Protein AF-A0A3N5PT12-F1 (afdb_monomer)

Nearest PDB structures (foldseek):
  7ad7-assembly1_A  TM=3.833E-01  e=4.807E-01  Homo sapiens
  2xwx-assembly1_B  TM=2.619E-01  e=1.166E-01  Vibrio cholerae
  8gum-assembly1_A  TM=3.830E-01  e=1.103E+00  Vibrio campbellii ATCC BAA-1116
  2b5l-assembly1_A  TM=2.468E-01  e=7.833E-01  Homo sapiens
  5tf2-assembly1_A  TM=2.749E-01  e=1.981E+00  Homo sapiens

Mean predicted aligned error: 10.48 Å

pLDDT: mean 81.29, std 14.37, range [34.75, 97.12]

Sequence (270 aa):
MQTEVKENRSWVVIYDVGFLHEGNTITTTFTPIDSLTGKGFGGPSHCALVTDTLLKKDWLLMFRFDADINQNVLERFDATEGDFEPTGERVTGVDFYQPWNMGYTLGTVRPVIMLGEGSLCYADELSRPFARIRFKESGVQPVSGWAAINDQSGDGRPDLVIAGGSTNGTVILLTLDSTASSVAYNNDPLPQVSARMFGTTLEVVTTQPVMISAQLVTTDGRMFPTQSPTQGSAGMNRFDLRQALEGHPAGACIMHVRVGDKVIGINFVR

Solvent-accessible surface area (backbone atoms only — not comparable to full-atom values): 15302 Å² total; per-residue (Å²): 133,84,78,76,80,79,70,80,45,69,79,46,69,41,61,48,76,49,78,46,77,59,91,95,43,77,47,79,45,78,44,77,70,32,66,51,64,57,66,65,56,62,66,95,78,22,51,26,71,40,72,30,79,86,81,69,38,30,35,38,38,39,35,29,41,36,78,92,77,73,42,59,28,28,34,40,22,41,38,65,86,60,44,78,46,74,69,79,54,68,30,37,59,94,50,49,37,43,45,40,69,48,38,52,54,60,72,47,97,55,30,29,28,36,18,52,71,35,38,29,18,36,73,92,38,70,64,37,24,62,47,69,47,62,42,82,80,69,76,34,56,72,72,83,50,70,45,59,40,73,52,80,86,73,83,84,48,36,22,39,37,39,39,18,45,80,99,72,63,49,76,45,83,42,77,84,73,80,81,52,63,69,41,66,69,79,92,54,102,66,74,58,60,49,54,38,54,56,91,50,33,40,40,37,37,29,74,50,68,39,44,35,29,31,28,39,30,42,54,55,68,54,75,44,83,53,37,74,80,38,83,37,56,53,40,83,39,79,43,80,32,50,78,54,50,64,84,48,81,68,20,38,33,31,38,42,34,33,49,64,94,47,76,46,67,29,54,39,44,88

Radius of gyration: 22.76 Å; Cα contacts (8 Å, |Δi|>4): 617; chains: 1; bounding box: 63×54×66 Å

Secondary structure (DSSP, 8-state):
---------EEEEEEEEEEEEETTEEEEEEEEEEEEE-S----TTSEEEEEETTTTEEEEEEEEEETTTTEEEEEEEE-TTSS-EEEEEEEESTT--S-EEEETTTS-SS-EEEETTTEEEETTBTT---EE--TTTTT----SEEEEES-SSSSSSPEEEEEE-SSS-EEEEE----S---------SS-SEEEEEETTEEEEEESS-EEEEEEEEETTS-EEEEEEEEEEPSEEEEEE-HHHHHTSPSSEEEEEEEETTEEEEEEEE-

Structure (mmCIF, N/CA/C/O backbone):
data_AF-A0A3N5PT12-F1
#
_entry.id   AF-A0A3N5PT12-F1
#
loop_
_atom_site.group_PDB
_atom_site.id
_atom_site.type_symbol
_atom_site.label_atom_id
_atom_site.label_alt_id
_atom_site.label_comp_id
_atom_site.label_asym_id
_atom_site.label_entity_id
_atom_site.label_seq_id
_atom_site.pdbx_PDB_ins_code
_atom_site.Cartn_x
_atom_site.Cartn_y
_atom_site.Cartn_z
_atom_site.occupancy
_atom_site.B_iso_or_equiv
_atom_site.auth_seq_id
_atom_site.auth_comp_id
_atom_site.auth_asym_id
_atom_site.auth_atom_id
_atom_site.pdbx_PDB_model_num
ATOM 1 N N . MET A 1 1 ? -2.112 36.808 -13.126 1.00 34.75 1 MET A N 1
ATOM 2 C CA . MET A 1 1 ? -1.449 36.284 -14.335 1.00 34.75 1 MET A CA 1
ATOM 3 C C . MET A 1 1 ? -1.786 34.803 -14.375 1.00 34.75 1 MET A C 1
ATOM 5 O O . MET A 1 1 ? -1.323 34.074 -13.511 1.00 34.75 1 MET A O 1
ATOM 9 N N . GLN A 1 2 ? -2.752 34.423 -15.214 1.00 34.75 2 GLN A N 1
ATOM 10 C CA . GLN A 1 2 ? -3.196 33.036 -15.370 1.00 34.75 2 GLN A CA 1
ATOM 11 C C . GLN A 1 2 ? -2.027 32.228 -15.931 1.00 34.75 2 GLN A C 1
ATOM 13 O O . GLN A 1 2 ? -1.529 32.542 -17.008 1.00 34.75 2 GLN A O 1
ATOM 18 N N . THR A 1 3 ? -1.552 31.239 -15.183 1.00 37.41 3 THR A N 1
ATOM 19 C CA . THR A 1 3 ? -0.609 30.249 -15.693 1.00 37.41 3 THR A CA 1
ATOM 20 C C . THR A 1 3 ? -1.353 29.390 -16.705 1.00 37.41 3 THR A C 1
ATOM 22 O O . THR A 1 3 ? -2.277 28.662 -16.347 1.00 37.41 3 THR A O 1
ATOM 25 N N . GLU A 1 4 ? -0.971 29.521 -17.975 1.00 38.72 4 GLU A N 1
ATOM 26 C CA . GLU A 1 4 ? -1.357 28.606 -19.044 1.00 38.72 4 GLU A CA 1
ATOM 27 C C . GLU A 1 4 ? -1.202 27.158 -18.574 1.00 38.72 4 GLU A C 1
ATOM 29 O O . GLU A 1 4 ? -0.143 26.732 -18.100 1.00 38.72 4 GLU A O 1
ATOM 34 N N . VAL A 1 5 ? -2.288 26.403 -18.707 1.00 43.75 5 VAL A N 1
ATOM 35 C CA . VAL A 1 5 ? -2.309 24.954 -18.553 1.00 43.75 5 VAL A CA 1
ATOM 36 C C . VAL A 1 5 ? -1.418 24.388 -19.655 1.00 43.75 5 VAL A C 1
ATOM 38 O O . VAL A 1 5 ? -1.856 24.279 -20.796 1.00 43.75 5 VAL A O 1
ATOM 41 N N . LYS A 1 6 ? -0.156 24.070 -19.338 1.00 45.78 6 LYS A N 1
ATOM 42 C CA . LYS A 1 6 ? 0.717 23.369 -20.286 1.00 45.78 6 LYS A CA 1
ATOM 43 C C . LYS A 1 6 ? 0.056 22.054 -20.695 1.00 45.78 6 LYS A C 1
ATOM 45 O O . LYS A 1 6 ? -0.332 21.248 -19.847 1.00 45.78 6 LYS A O 1
ATOM 50 N N . GLU A 1 7 ? -0.077 21.914 -22.007 1.00 53.47 7 GLU A N 1
ATOM 51 C CA . GLU A 1 7 ? -0.609 20.774 -22.742 1.00 53.47 7 GLU A CA 1
ATOM 52 C C . GLU A 1 7 ? 0.078 19.449 -22.374 1.00 53.47 7 GLU A C 1
ATOM 54 O O . GLU A 1 7 ? 1.171 19.432 -21.804 1.00 53.47 7 GLU A O 1
ATOM 59 N N . ASN A 1 8 ? -0.606 18.348 -22.704 1.00 58.28 8 ASN A N 1
ATOM 60 C CA . ASN A 1 8 ? -0.237 16.943 -22.503 1.00 58.28 8 ASN A CA 1
ATOM 61 C C . ASN A 1 8 ? 1.275 16.671 -22.599 1.00 58.28 8 ASN A C 1
ATOM 63 O O . ASN A 1 8 ? 1.816 16.403 -23.668 1.00 58.28 8 ASN A O 1
ATOM 67 N N . ARG A 1 9 ? 1.956 16.684 -21.453 1.00 68.06 9 ARG A N 1
ATOM 68 C CA . ARG A 1 9 ? 3.319 16.173 -21.317 1.00 68.06 9 ARG A CA 1
ATOM 69 C C . ARG A 1 9 ? 3.260 14.652 -21.154 1.00 68.06 9 ARG A C 1
ATOM 71 O O . ARG A 1 9 ? 2.460 14.167 -20.353 1.00 68.06 9 ARG A O 1
ATOM 78 N N . SER A 1 10 ? 4.123 13.919 -21.861 1.00 67.88 10 SER A N 1
ATOM 79 C CA . SER A 1 10 ? 4.420 12.518 -21.540 1.00 67.88 10 SER A CA 1
ATOM 80 C C . SER A 1 10 ? 5.280 12.463 -20.280 1.00 67.88 10 SER A C 1
ATOM 82 O O . SER A 1 10 ? 6.341 13.092 -20.211 1.00 67.88 10 SER A O 1
ATOM 84 N N . TRP A 1 11 ? 4.798 11.757 -19.263 1.00 76.00 11 TRP A N 1
ATOM 85 C CA . TRP A 1 11 ? 5.450 11.657 -17.954 1.00 76.00 11 TRP A CA 1
ATOM 86 C C . TRP A 1 11 ? 6.303 10.406 -17.835 1.00 76.00 11 TRP A C 1
ATOM 88 O O . TRP A 1 11 ? 7.393 10.462 -17.269 1.00 76.00 11 TRP A O 1
ATOM 98 N N . VAL A 1 12 ? 5.828 9.312 -18.424 1.00 83.56 12 VAL A N 1
ATOM 99 C CA . VAL A 1 12 ? 6.580 8.073 -18.591 1.00 83.56 12 VAL A CA 1
ATOM 100 C C . VAL A 1 12 ? 6.505 7.683 -20.051 1.00 83.56 12 VAL A C 1
ATOM 102 O O . VAL A 1 12 ? 5.449 7.798 -20.669 1.00 83.56 12 VAL A O 1
ATOM 105 N N . VAL A 1 13 ? 7.641 7.273 -20.597 1.00 88.56 13 VAL A N 1
ATOM 106 C CA . VAL A 1 13 ? 7.780 6.859 -21.989 1.00 88.56 13 VAL A CA 1
ATOM 107 C C . VAL A 1 13 ? 8.573 5.562 -22.000 1.00 88.56 13 VAL A C 1
ATOM 109 O O . VAL A 1 13 ? 9.622 5.484 -21.357 1.00 88.56 13 VAL A O 1
ATOM 112 N N . ILE A 1 14 ? 8.072 4.567 -22.720 1.00 88.75 14 ILE A N 1
ATOM 113 C CA . ILE A 1 14 ? 8.818 3.361 -23.067 1.00 88.75 14 ILE A CA 1
ATOM 114 C C . ILE A 1 14 ? 9.576 3.680 -24.347 1.00 88.75 14 ILE A C 1
ATOM 116 O O . ILE A 1 14 ? 8.995 4.174 -25.312 1.00 88.75 14 ILE A O 1
ATOM 120 N N . TYR A 1 15 ? 10.879 3.423 -24.345 1.00 92.25 15 TYR A N 1
ATOM 121 C CA . TYR A 1 15 ? 11.719 3.572 -25.525 1.00 92.25 15 TYR A CA 1
ATOM 122 C C . TYR A 1 15 ? 12.251 2.210 -25.948 1.00 92.25 15 TYR A C 1
ATOM 124 O O . TYR A 1 15 ? 12.752 1.461 -25.111 1.00 92.25 15 TYR A O 1
ATOM 132 N N . ASP A 1 16 ? 12.226 1.947 -27.249 1.00 92.06 16 ASP A N 1
ATOM 133 C CA . ASP A 1 16 ? 13.164 1.022 -27.868 1.00 92.06 16 ASP A CA 1
ATOM 134 C C . ASP A 1 16 ? 14.537 1.698 -27.920 1.00 92.06 16 ASP A C 1
ATOM 136 O O . ASP A 1 16 ? 14.659 2.847 -28.369 1.00 92.06 16 ASP A O 1
ATOM 140 N N . VAL A 1 17 ? 15.566 1.005 -27.436 1.00 95.06 17 VAL A N 1
ATOM 141 C CA . VAL A 1 17 ? 16.924 1.544 -27.336 1.00 95.06 17 VAL A CA 1
ATOM 142 C C . VAL A 1 17 ? 17.851 0.737 -28.234 1.00 95.06 17 VAL A C 1
ATOM 144 O O . VAL A 1 17 ? 18.308 -0.348 -27.880 1.00 95.06 17 VAL A O 1
ATOM 147 N N . GLY A 1 18 ? 18.155 1.293 -29.405 1.00 94.81 18 GLY A N 1
ATOM 148 C CA . GLY A 1 18 ? 19.074 0.689 -30.363 1.00 94.81 18 GLY A CA 1
ATOM 149 C C . GLY A 1 18 ? 20.523 1.077 -30.078 1.00 94.81 18 GLY A C 1
ATOM 150 O O . GLY A 1 18 ? 20.812 2.254 -29.853 1.00 94.81 18 GLY A O 1
ATOM 151 N N . PHE A 1 19 ? 21.442 0.112 -30.151 1.00 96.38 19 PHE A N 1
ATOM 152 C CA . PHE A 1 19 ? 22.885 0.331 -30.012 1.00 96.38 19 PHE A CA 1
ATOM 153 C C . PHE A 1 19 ? 23.602 0.008 -31.325 1.00 96.38 19 PHE A C 1
ATOM 155 O O . PHE A 1 19 ? 23.510 -1.108 -31.833 1.00 96.38 19 PHE A O 1
ATOM 162 N N . LEU A 1 20 ? 24.350 0.972 -31.858 1.00 95.44 20 LEU A N 1
ATOM 163 C CA . LEU A 1 20 ? 25.215 0.802 -33.021 1.00 95.44 20 LEU A CA 1
ATOM 164 C C . LEU A 1 20 ? 26.677 0.897 -32.582 1.00 95.44 20 LEU A C 1
ATOM 166 O O . LEU A 1 20 ? 27.070 1.871 -31.944 1.00 95.44 20 LEU A O 1
ATOM 170 N N . HIS A 1 21 ? 27.478 -0.110 -32.927 1.00 95.81 21 HIS A N 1
ATOM 171 C CA . HIS A 1 21 ? 28.907 -0.150 -32.622 1.00 95.81 21 HIS A CA 1
ATOM 172 C C . HIS A 1 21 ? 29.724 0.139 -33.885 1.00 95.81 21 HIS A C 1
ATOM 174 O O . HIS A 1 21 ? 29.706 -0.651 -34.828 1.00 95.81 21 HIS A O 1
ATOM 180 N N . GLU A 1 22 ? 30.487 1.231 -33.882 1.00 94.12 22 GLU A N 1
ATOM 181 C CA . GLU A 1 22 ? 31.417 1.593 -34.956 1.00 94.12 22 GLU A CA 1
ATOM 182 C C . GLU A 1 22 ? 32.828 1.760 -34.377 1.00 94.12 22 GLU A C 1
ATOM 184 O O . GLU A 1 22 ? 33.174 2.767 -33.756 1.00 94.12 22 GLU A O 1
ATOM 189 N N . GLY A 1 23 ? 33.658 0.723 -34.533 1.00 92.75 23 GLY A N 1
ATOM 190 C CA . GLY A 1 23 ? 34.972 0.659 -33.890 1.00 92.75 23 GLY A CA 1
ATOM 191 C C . GLY A 1 23 ? 34.853 0.672 -32.361 1.00 92.75 23 GLY A C 1
ATOM 192 O O . GLY A 1 23 ? 34.259 -0.233 -31.781 1.00 92.75 23 GLY A O 1
ATOM 193 N N . ASN A 1 24 ? 35.410 1.705 -31.719 1.00 93.69 24 ASN A N 1
ATOM 194 C CA . ASN A 1 24 ? 35.345 1.910 -30.263 1.00 93.69 24 ASN A CA 1
ATOM 195 C C . ASN A 1 24 ? 34.219 2.867 -29.831 1.00 93.69 24 ASN A C 1
ATOM 197 O O . ASN A 1 24 ? 34.152 3.247 -28.662 1.00 93.69 24 ASN A O 1
ATOM 201 N N . THR A 1 25 ? 33.356 3.289 -30.756 1.00 91.75 25 THR A N 1
ATOM 202 C CA . THR A 1 25 ? 32.237 4.188 -30.469 1.00 91.75 25 THR A CA 1
ATOM 203 C C . THR A 1 25 ? 30.932 3.401 -30.435 1.00 91.75 25 THR A C 1
ATOM 205 O O . THR A 1 25 ? 30.664 2.588 -31.316 1.00 91.75 25 THR A O 1
ATOM 208 N N . ILE A 1 26 ? 30.119 3.658 -29.408 1.00 95.38 26 ILE A N 1
ATOM 209 C CA . ILE A 1 26 ? 28.744 3.166 -29.307 1.00 95.38 26 ILE A CA 1
ATOM 210 C C . ILE A 1 26 ? 27.821 4.364 -29.507 1.00 95.38 26 ILE A C 1
ATOM 212 O O . ILE A 1 26 ? 27.915 5.350 -28.774 1.00 95.38 26 ILE A O 1
ATOM 216 N N . THR A 1 27 ? 26.933 4.283 -30.490 1.00 95.81 27 THR A N 1
ATOM 217 C CA . THR A 1 27 ? 25.857 5.250 -30.704 1.00 95.81 27 THR A CA 1
ATOM 218 C C . THR A 1 27 ? 24.544 4.639 -30.244 1.00 95.81 27 THR A C 1
ATOM 220 O O . THR A 1 27 ? 24.198 3.527 -30.636 1.00 95.81 27 THR A O 1
ATOM 223 N N . THR A 1 28 ? 23.804 5.374 -29.418 1.00 97.12 28 THR A N 1
ATOM 224 C CA . THR A 1 28 ? 22.496 4.953 -28.911 1.00 97.12 28 THR A CA 1
ATOM 225 C C . THR A 1 28 ? 21.389 5.740 -29.603 1.00 97.12 28 THR A C 1
ATOM 227 O O . THR A 1 28 ? 21.478 6.960 -29.736 1.00 97.12 28 THR A O 1
ATOM 230 N N . THR A 1 29 ? 20.340 5.044 -30.026 1.00 96.19 29 THR A N 1
ATOM 231 C CA . THR A 1 29 ? 19.108 5.624 -30.576 1.00 96.19 29 THR A CA 1
ATOM 232 C C . THR A 1 29 ? 17.948 5.312 -29.642 1.00 96.19 29 THR A C 1
ATOM 234 O O . THR A 1 29 ? 17.918 4.239 -29.048 1.00 96.19 29 THR A O 1
ATOM 237 N N . PHE A 1 30 ? 17.021 6.256 -29.490 1.00 95.94 30 PHE A N 1
ATOM 238 C CA . PHE A 1 30 ? 15.841 6.117 -28.639 1.00 95.94 30 PHE A CA 1
ATOM 239 C C . PHE A 1 30 ? 14.599 6.323 -29.500 1.00 95.94 30 PHE A C 1
ATOM 241 O O . PHE A 1 30 ? 14.378 7.429 -29.999 1.00 95.94 30 PHE A O 1
ATOM 248 N N . THR A 1 31 ? 13.794 5.279 -29.662 1.00 94.38 31 THR A N 1
ATOM 249 C CA . THR A 1 31 ? 12.535 5.331 -30.413 1.00 94.38 31 THR A CA 1
ATOM 250 C C . THR A 1 31 ? 11.386 5.131 -29.429 1.00 94.38 31 THR A C 1
ATOM 252 O O . THR A 1 31 ? 11.317 4.066 -28.822 1.00 94.38 31 THR A O 1
ATOM 255 N N . PRO A 1 32 ? 10.510 6.124 -29.194 1.00 92.38 32 PRO A N 1
ATOM 256 C CA . PRO A 1 32 ? 9.397 5.948 -28.264 1.00 92.38 32 PRO A CA 1
ATOM 257 C C . PRO A 1 32 ? 8.429 4.881 -28.798 1.00 92.38 32 PRO A C 1
ATOM 259 O O . PRO A 1 32 ? 8.040 4.944 -29.963 1.00 92.38 32 PRO A O 1
ATOM 262 N N . ILE A 1 33 ? 8.060 3.924 -27.947 1.00 92.62 33 ILE A N 1
ATOM 263 C CA . ILE A 1 33 ? 7.080 2.866 -28.239 1.00 92.62 33 ILE A CA 1
ATOM 264 C C . ILE A 1 33 ? 5.708 3.281 -27.702 1.00 92.62 33 ILE A C 1
ATOM 266 O O . ILE A 1 33 ? 4.749 3.344 -28.463 1.00 92.62 33 ILE A O 1
ATOM 270 N N . ASP A 1 34 ? 5.643 3.651 -26.422 1.00 91.00 34 ASP A N 1
ATOM 271 C CA . ASP A 1 34 ? 4.409 4.078 -25.765 1.00 91.00 34 ASP A CA 1
ATOM 272 C C . ASP A 1 34 ? 4.681 5.151 -24.701 1.00 91.00 34 ASP A C 1
ATOM 274 O O . ASP A 1 34 ? 5.815 5.339 -24.245 1.00 91.00 34 ASP A O 1
ATOM 278 N N . SER A 1 35 ? 3.654 5.905 -24.306 1.00 88.94 35 SER A N 1
ATOM 279 C CA . SER A 1 35 ? 3.776 6.894 -23.243 1.00 88.94 35 SER A CA 1
ATOM 280 C C . SER A 1 35 ? 2.492 7.156 -22.467 1.00 88.94 35 SER A C 1
ATOM 282 O O . SER A 1 35 ? 1.412 7.311 -23.034 1.00 88.94 35 SER A O 1
ATOM 284 N N . LEU A 1 36 ? 2.643 7.372 -21.160 1.00 84.94 36 LEU A N 1
ATOM 285 C CA . LEU A 1 36 ? 1.582 7.912 -20.317 1.00 84.94 36 LEU A CA 1
ATOM 286 C C . LEU A 1 36 ? 1.607 9.440 -20.345 1.00 84.94 36 LEU A C 1
ATOM 288 O O . LEU A 1 36 ? 2.588 10.080 -19.947 1.00 84.94 36 LEU A O 1
ATOM 292 N N . THR A 1 37 ? 0.492 10.027 -20.776 1.00 79.19 37 THR A N 1
ATOM 293 C CA . THR A 1 37 ? 0.275 11.477 -20.820 1.00 79.19 37 THR A CA 1
ATOM 294 C C . THR A 1 37 ? -0.850 11.881 -19.874 1.00 79.19 37 THR A C 1
ATOM 296 O O . THR A 1 37 ? -1.793 11.128 -19.643 1.00 79.19 37 THR A O 1
ATOM 299 N N . GLY A 1 38 ? -0.776 13.089 -19.316 1.00 67.94 38 GLY A N 1
ATOM 300 C CA . GLY A 1 38 ? -1.917 13.675 -18.612 1.00 67.94 38 GLY A CA 1
ATOM 301 C C . GLY A 1 38 ? -1.558 14.824 -17.677 1.00 67.94 38 GLY A C 1
ATOM 302 O O . GLY A 1 38 ? -0.409 15.268 -17.590 1.00 67.94 38 GLY A O 1
ATOM 303 N N . LYS A 1 39 ? -2.583 15.347 -16.999 1.00 64.50 39 LYS A N 1
ATOM 304 C CA . LYS A 1 39 ? -2.488 16.523 -16.125 1.00 64.50 39 LYS A CA 1
ATOM 305 C C . LYS A 1 39 ? -2.195 16.109 -14.682 1.00 64.50 39 LYS A C 1
ATOM 307 O O . LYS A 1 39 ? -2.738 15.128 -14.198 1.00 64.50 39 LYS A O 1
ATOM 312 N N . GLY A 1 40 ? -1.383 16.904 -13.982 1.00 62.38 40 GLY A N 1
ATOM 313 C CA . GLY A 1 40 ? -1.239 16.809 -12.524 1.00 62.38 40 GLY A CA 1
ATOM 314 C C . GLY A 1 40 ? -0.490 15.581 -11.997 1.00 62.38 40 GLY A C 1
ATOM 315 O O . GLY A 1 40 ? -0.694 15.198 -10.851 1.00 62.38 40 GLY A O 1
ATOM 316 N N . PHE A 1 41 ? 0.392 14.964 -12.785 1.00 66.25 41 PHE A N 1
ATOM 317 C CA . PHE A 1 41 ? 1.334 13.995 -12.225 1.00 66.25 41 PHE A CA 1
ATOM 318 C C . PHE A 1 41 ? 2.287 14.720 -11.263 1.00 66.25 41 PHE A C 1
ATOM 320 O O . PHE A 1 41 ? 2.888 15.743 -11.611 1.00 66.25 41 PHE A O 1
ATOM 327 N N . GLY A 1 42 ? 2.415 14.198 -10.038 1.00 55.53 42 GLY A N 1
ATOM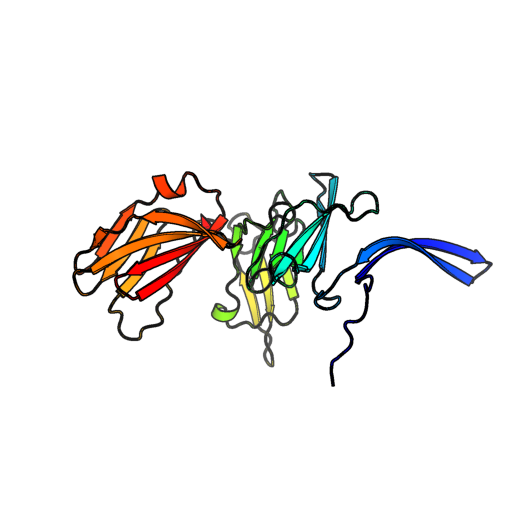 328 C CA . GLY A 1 42 ? 3.560 14.524 -9.189 1.00 55.53 42 GLY A CA 1
ATOM 329 C C . GLY A 1 42 ? 4.833 14.121 -9.934 1.00 55.53 42 GLY A C 1
ATOM 330 O O . GLY A 1 42 ? 4.788 13.228 -10.771 1.00 55.53 42 GLY A O 1
ATOM 331 N N . GLY A 1 43 ? 5.955 14.799 -9.705 1.00 55.28 43 GLY A N 1
ATOM 332 C CA . GLY A 1 43 ? 7.196 14.566 -10.452 1.00 55.28 43 GLY A CA 1
ATOM 333 C C . GLY A 1 43 ? 7.694 13.100 -10.483 1.00 55.28 43 GLY A C 1
ATOM 334 O O . GLY A 1 43 ? 7.109 12.214 -9.868 1.00 55.28 43 GLY A O 1
ATOM 335 N N . PRO A 1 44 ? 8.830 12.830 -11.147 1.00 52.38 44 PRO A N 1
ATOM 336 C CA . PRO A 1 44 ? 9.330 11.480 -11.473 1.00 52.38 44 PRO A CA 1
ATOM 337 C C . PRO A 1 44 ? 9.613 10.529 -10.286 1.00 52.38 44 PRO A C 1
ATOM 339 O O . PRO A 1 44 ? 10.041 9.403 -10.500 1.00 52.38 44 PRO A O 1
ATOM 342 N N . SER A 1 45 ? 9.388 10.944 -9.038 1.00 57.62 45 SER A N 1
ATOM 343 C CA . SER A 1 45 ? 9.673 10.177 -7.817 1.00 57.62 45 SER A CA 1
ATOM 344 C C . SER A 1 45 ? 8.475 9.390 -7.265 1.00 57.62 45 SER A C 1
ATOM 346 O O . SER A 1 45 ? 8.512 8.974 -6.109 1.00 57.62 45 SER A O 1
ATOM 348 N N . HIS A 1 46 ? 7.393 9.218 -8.031 1.00 79.19 46 HIS A N 1
ATOM 349 C CA . HIS A 1 46 ? 6.160 8.602 -7.520 1.00 79.19 46 HIS A CA 1
ATOM 350 C C . HIS A 1 46 ? 5.636 7.422 -8.346 1.00 79.19 46 HIS A C 1
ATOM 352 O O . HIS A 1 46 ? 4.444 7.114 -8.290 1.00 79.19 46 HIS A O 1
ATOM 358 N N . CYS A 1 47 ? 6.517 6.745 -9.078 1.00 85.81 47 CYS A N 1
ATOM 359 C CA . CYS A 1 47 ? 6.196 5.493 -9.746 1.00 85.81 47 CYS A CA 1
ATOM 360 C C . CYS A 1 47 ? 7.082 4.348 -9.267 1.00 85.81 47 CYS A C 1
ATOM 362 O O . CYS A 1 47 ? 8.223 4.564 -8.860 1.00 85.81 47 CYS A O 1
ATOM 364 N N . ALA A 1 48 ? 6.566 3.129 -9.368 1.00 89.12 48 ALA A N 1
ATOM 365 C CA . ALA A 1 48 ? 7.321 1.908 -9.137 1.00 89.12 48 ALA A CA 1
ATOM 366 C C . ALA A 1 48 ? 7.032 0.927 -10.266 1.00 89.12 48 ALA A C 1
ATOM 368 O O . ALA A 1 48 ? 5.876 0.748 -10.638 1.00 89.12 48 ALA A O 1
ATOM 369 N N . LEU A 1 49 ? 8.076 0.282 -10.777 1.00 92.00 49 LEU A N 1
ATOM 370 C CA . LEU A 1 49 ? 7.947 -0.876 -11.652 1.00 92.00 49 LEU A CA 1
ATOM 371 C C . LEU A 1 49 ? 8.173 -2.134 -10.816 1.00 92.00 49 LEU A C 1
ATOM 373 O O . LEU A 1 49 ? 9.139 -2.189 -10.049 1.00 92.00 49 LEU A O 1
ATOM 377 N N . VAL A 1 50 ? 7.291 -3.121 -10.951 1.00 94.75 50 VAL A N 1
ATOM 378 C CA . VAL A 1 50 ? 7.309 -4.359 -10.170 1.00 94.75 50 VAL A CA 1
ATOM 379 C C . VAL A 1 50 ? 7.117 -5.550 -11.082 1.00 94.75 50 VAL A C 1
ATOM 381 O O . VAL A 1 50 ? 6.060 -5.702 -11.683 1.00 94.75 50 VAL A O 1
ATOM 384 N N . THR A 1 51 ? 8.102 -6.436 -11.114 1.00 95.88 51 THR A N 1
ATOM 385 C CA . THR A 1 51 ? 7.972 -7.710 -11.817 1.00 95.88 51 THR A CA 1
ATOM 386 C C . THR A 1 51 ? 7.299 -8.736 -10.912 1.00 95.88 51 THR A C 1
ATOM 388 O O . THR A 1 51 ? 7.830 -9.124 -9.868 1.00 95.88 51 THR A O 1
ATOM 391 N N . ASP A 1 52 ? 6.128 -9.191 -11.335 1.00 96.06 52 ASP A N 1
ATOM 392 C CA . ASP A 1 52 ? 5.403 -10.316 -10.769 1.00 96.06 52 ASP A CA 1
ATOM 393 C C . ASP A 1 52 ? 5.711 -11.577 -11.578 1.00 96.06 52 ASP A C 1
ATOM 395 O O . ASP A 1 52 ? 5.176 -11.820 -12.661 1.00 96.06 52 ASP A O 1
ATOM 399 N N . THR A 1 53 ? 6.597 -12.406 -11.037 1.00 94.19 53 THR A N 1
ATOM 400 C CA . THR A 1 53 ? 7.037 -13.639 -11.701 1.00 94.19 53 THR A CA 1
ATOM 401 C C . THR A 1 53 ? 5.973 -14.735 -11.680 1.00 94.19 53 THR A C 1
ATOM 403 O O . THR A 1 53 ? 5.996 -15.620 -12.536 1.00 94.19 53 THR A O 1
ATOM 406 N N . LEU A 1 54 ? 5.026 -14.672 -10.739 1.00 92.94 54 LEU A N 1
ATOM 407 C CA . LEU A 1 54 ? 3.945 -15.646 -10.621 1.00 92.94 54 LEU A CA 1
ATOM 408 C C . LEU A 1 54 ? 2.875 -15.386 -11.683 1.00 92.94 54 LEU A C 1
ATOM 410 O O . LEU A 1 54 ? 2.455 -16.313 -12.376 1.00 92.94 54 LEU A O 1
ATOM 414 N N . LEU A 1 55 ? 2.466 -14.124 -11.826 1.00 94.62 55 LEU A N 1
ATOM 415 C CA . LEU A 1 55 ? 1.491 -13.713 -12.837 1.00 94.62 55 LEU A CA 1
ATOM 416 C C . LEU A 1 55 ? 2.118 -13.489 -14.219 1.00 94.62 55 LEU A C 1
ATOM 418 O O . LEU A 1 55 ? 1.381 -13.409 -15.199 1.00 94.62 55 LEU A O 1
ATOM 422 N N . LYS A 1 56 ? 3.457 -13.449 -14.304 1.00 95.88 56 LYS A N 1
ATOM 423 C CA . LYS A 1 56 ? 4.228 -13.069 -15.501 1.00 95.88 56 LYS A CA 1
ATOM 424 C C . LYS A 1 56 ? 3.820 -11.686 -15.997 1.00 95.88 56 LYS A C 1
ATOM 426 O O . LYS A 1 56 ? 3.449 -11.522 -17.157 1.00 95.88 56 LYS A O 1
ATOM 431 N N . LYS A 1 57 ? 3.822 -10.730 -15.073 1.00 95.94 57 LYS A N 1
ATOM 432 C CA . LYS A 1 57 ? 3.385 -9.361 -15.319 1.00 95.94 57 LYS A CA 1
ATOM 433 C C . LYS A 1 57 ? 4.419 -8.364 -14.841 1.00 95.94 57 LYS A C 1
ATOM 435 O O . LYS A 1 57 ? 4.999 -8.554 -13.776 1.00 95.94 57 LYS A O 1
ATOM 440 N N . ASP A 1 58 ? 4.589 -7.287 -15.591 1.00 95.38 58 ASP A N 1
ATOM 441 C CA . ASP A 1 58 ? 5.328 -6.113 -15.146 1.00 95.38 58 ASP A CA 1
ATOM 442 C C . ASP A 1 58 ? 4.331 -5.011 -14.796 1.00 95.38 58 ASP A C 1
ATOM 444 O O . ASP A 1 58 ? 3.695 -4.413 -15.658 1.00 95.38 58 ASP A O 1
ATOM 448 N N . TRP A 1 59 ? 4.156 -4.759 -13.503 1.00 95.69 59 TRP A N 1
ATOM 449 C CA . TRP A 1 59 ? 3.239 -3.742 -13.009 1.00 95.69 59 TRP A CA 1
ATOM 450 C C . TRP A 1 59 ? 3.940 -2.393 -12.928 1.00 95.69 59 TRP A C 1
ATOM 452 O O . TRP A 1 59 ? 4.885 -2.230 -12.153 1.00 95.69 59 TRP A O 1
ATOM 462 N N . LEU A 1 60 ? 3.439 -1.397 -13.657 1.00 93.44 60 LEU A N 1
ATOM 463 C CA . LEU A 1 60 ? 3.761 0.001 -13.396 1.00 93.44 60 LEU A CA 1
ATOM 464 C C . LEU A 1 60 ? 2.710 0.580 -12.447 1.00 93.44 60 LEU A C 1
ATOM 466 O O . LEU A 1 60 ? 1.536 0.702 -12.786 1.00 93.44 60 LEU A O 1
ATOM 470 N N . LEU A 1 61 ? 3.144 0.993 -11.264 1.00 91.81 61 LEU A N 1
ATOM 471 C CA . LEU A 1 61 ? 2.337 1.768 -10.336 1.00 91.81 61 LEU A CA 1
ATOM 472 C C . LEU A 1 61 ? 2.674 3.238 -10.496 1.00 91.81 61 LEU A C 1
ATOM 474 O O . LEU A 1 61 ? 3.848 3.613 -10.486 1.00 91.81 61 LEU A O 1
ATOM 478 N N . MET A 1 62 ? 1.650 4.073 -10.596 1.00 87.88 62 MET A N 1
ATOM 479 C CA . MET A 1 62 ? 1.809 5.484 -10.902 1.00 87.88 62 MET A CA 1
ATOM 480 C C . MET A 1 62 ? 0.900 6.341 -10.037 1.00 87.88 62 MET A C 1
ATOM 482 O O . MET A 1 62 ? -0.324 6.230 -10.095 1.00 87.88 62 MET A O 1
ATOM 486 N N . PHE A 1 63 ? 1.499 7.233 -9.253 1.00 86.19 63 PHE A N 1
ATOM 487 C CA . PHE A 1 63 ? 0.749 8.265 -8.554 1.00 86.19 63 PHE A CA 1
ATOM 488 C C . PHE A 1 63 ? 0.471 9.444 -9.487 1.00 86.19 63 PHE A C 1
ATOM 490 O O . PHE A 1 63 ? 1.396 10.058 -10.026 1.00 86.19 63 PHE A O 1
ATOM 497 N N . ARG A 1 64 ? -0.801 9.795 -9.658 1.00 82.44 64 ARG A N 1
ATOM 498 C CA . ARG A 1 64 ? -1.225 10.878 -10.546 1.00 82.44 64 ARG A CA 1
ATOM 499 C C . ARG A 1 64 ? -2.472 11.578 -10.042 1.00 82.44 64 ARG A C 1
ATOM 501 O O . ARG A 1 64 ? -3.235 11.025 -9.259 1.00 82.44 64 ARG A O 1
ATOM 508 N N . PHE A 1 65 ? -2.723 12.776 -10.548 1.00 82.25 65 PHE A N 1
ATOM 509 C CA . PHE A 1 65 ? -4.024 13.407 -10.400 1.00 82.25 65 PHE A CA 1
ATOM 510 C C . PHE A 1 65 ? -5.033 12.784 -11.374 1.00 82.25 65 PHE A C 1
ATOM 512 O O . PHE A 1 65 ? -4.757 12.624 -12.567 1.00 82.25 65 PHE A O 1
ATOM 519 N N . ASP A 1 66 ? -6.207 12.428 -10.867 1.00 81.88 66 ASP A N 1
ATOM 520 C CA . ASP A 1 66 ? -7.353 12.004 -11.657 1.00 81.88 66 ASP A CA 1
ATOM 521 C C . ASP A 1 66 ? -8.365 13.151 -11.726 1.00 81.88 66 ASP A C 1
ATOM 523 O O . ASP A 1 66 ? -8.923 13.589 -10.716 1.00 81.88 66 ASP A O 1
ATOM 527 N N . ALA A 1 67 ? -8.557 13.674 -12.938 1.00 80.81 67 ALA A N 1
ATOM 528 C CA . ALA A 1 67 ? -9.427 14.813 -13.184 1.00 80.81 67 ALA A CA 1
ATOM 529 C C . ALA A 1 67 ? -10.915 14.452 -13.088 1.00 80.81 67 ALA A C 1
ATOM 531 O O . ALA A 1 67 ? -11.708 15.333 -12.760 1.00 80.81 67 ALA A O 1
ATOM 532 N N . ASP A 1 68 ? -11.287 13.189 -13.322 1.00 83.19 68 ASP A N 1
ATOM 533 C CA . ASP A 1 68 ? -12.688 12.753 -13.304 1.00 83.19 68 ASP A CA 1
ATOM 534 C C . ASP A 1 68 ? -13.255 12.808 -11.882 1.00 83.19 68 ASP A C 1
ATOM 536 O O . ASP A 1 68 ? -14.417 13.155 -11.672 1.00 83.19 68 ASP A O 1
ATOM 540 N N . ILE A 1 69 ? -12.405 12.514 -10.896 1.00 83.19 69 ILE A N 1
ATOM 541 C CA . ILE A 1 69 ? -12.758 12.531 -9.472 1.00 83.19 69 ILE A CA 1
ATOM 542 C C . ILE A 1 69 ? -12.102 13.680 -8.694 1.00 83.19 69 ILE A C 1
ATOM 544 O O . ILE A 1 69 ? -12.268 13.773 -7.480 1.00 83.19 69 ILE A O 1
ATOM 548 N N . ASN A 1 70 ? -11.380 14.573 -9.382 1.00 84.56 70 ASN A N 1
ATOM 549 C CA . ASN A 1 70 ? -10.695 15.736 -8.810 1.00 84.56 70 ASN A CA 1
ATOM 550 C C . ASN A 1 70 ? -9.817 15.387 -7.586 1.00 84.56 70 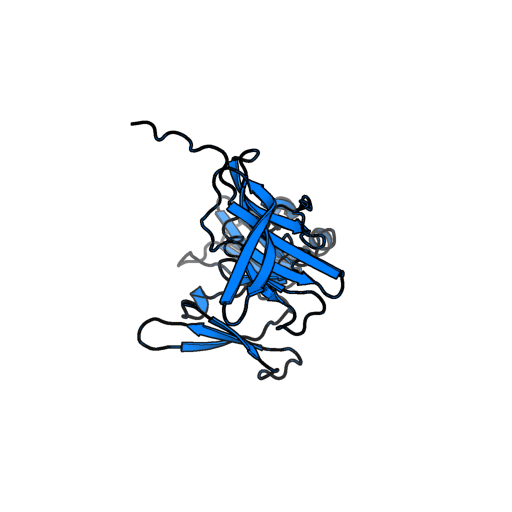ASN A C 1
ATOM 552 O O . ASN A 1 70 ? -9.836 16.082 -6.566 1.00 84.56 70 ASN A O 1
ATOM 556 N N . GLN A 1 71 ? -9.058 14.292 -7.671 1.00 84.81 71 GLN A N 1
ATOM 557 C CA . GLN A 1 71 ? -8.262 13.770 -6.558 1.00 84.81 71 GLN A CA 1
ATOM 558 C C . GLN A 1 71 ? -6.993 13.067 -7.051 1.00 84.81 71 GLN A C 1
ATOM 560 O O . GLN A 1 71 ? -6.946 12.548 -8.161 1.00 84.81 71 GLN A O 1
ATOM 565 N N . ASN A 1 72 ? -5.955 13.020 -6.211 1.00 83.25 72 ASN A N 1
ATOM 566 C CA . ASN A 1 72 ? -4.800 12.164 -6.471 1.00 83.25 72 ASN A CA 1
ATOM 567 C C . ASN A 1 72 ? -5.142 10.684 -6.261 1.00 83.25 72 ASN A C 1
ATOM 569 O O . ASN A 1 72 ? -5.788 10.322 -5.274 1.00 83.25 72 ASN A O 1
ATOM 573 N N . VAL A 1 73 ? -4.641 9.849 -7.163 1.00 86.69 73 VAL A N 1
ATOM 574 C CA . VAL A 1 73 ? -4.797 8.398 -7.164 1.00 86.69 73 VAL A CA 1
ATOM 575 C C . VAL A 1 73 ? -3.451 7.724 -7.379 1.00 86.69 73 VAL A C 1
ATOM 577 O O . VAL A 1 73 ? -2.582 8.250 -8.075 1.00 86.69 73 VAL A O 1
ATOM 580 N N . LEU A 1 74 ? -3.298 6.530 -6.823 1.00 89.31 74 LEU A N 1
ATOM 581 C CA . LEU A 1 74 ? -2.334 5.558 -7.314 1.00 89.31 74 LEU A CA 1
ATOM 582 C C . LEU A 1 74 ? -3.075 4.628 -8.276 1.00 89.31 74 LEU A C 1
ATOM 584 O O . LEU A 1 74 ? -4.069 4.008 -7.896 1.00 89.31 74 LEU A O 1
ATOM 588 N N . GLU A 1 75 ? -2.612 4.562 -9.518 1.00 89.81 75 GLU A N 1
ATOM 589 C CA . GLU A 1 75 ? -3.162 3.689 -10.554 1.00 89.81 75 GLU A CA 1
ATOM 590 C C . GLU A 1 75 ? -2.126 2.654 -10.980 1.00 89.81 75 GLU A C 1
ATOM 592 O O . GLU A 1 75 ? -0.922 2.928 -10.996 1.00 89.81 75 GLU A O 1
ATOM 597 N N . ARG A 1 76 ? -2.611 1.460 -11.321 1.00 92.81 76 ARG A N 1
ATOM 598 C CA . ARG A 1 76 ? -1.787 0.356 -11.802 1.00 92.81 76 ARG A CA 1
ATOM 599 C C . ARG A 1 76 ? -2.003 0.107 -13.287 1.00 92.81 76 ARG A C 1
ATOM 601 O O . ARG A 1 76 ? -3.141 -0.044 -13.742 1.00 92.81 76 ARG A O 1
ATOM 608 N N . PHE A 1 77 ? -0.895 -0.018 -13.998 1.00 93.62 77 PHE A N 1
ATOM 609 C CA . PHE A 1 77 ? -0.818 -0.371 -15.404 1.00 93.62 77 PHE A CA 1
ATOM 610 C C . PHE A 1 77 ? -0.090 -1.707 -15.548 1.00 93.62 77 PHE A C 1
ATOM 612 O O . PHE A 1 77 ? 0.858 -1.989 -14.811 1.00 93.62 77 PHE A O 1
ATOM 619 N N . ASP A 1 78 ? -0.543 -2.525 -16.484 1.00 95.25 78 ASP A N 1
ATOM 620 C CA . ASP A 1 78 ? 0.234 -3.623 -17.039 1.00 95.25 78 ASP A CA 1
ATOM 621 C C . ASP A 1 78 ? 1.207 -3.043 -18.070 1.00 95.25 78 ASP A C 1
ATOM 623 O O . ASP A 1 78 ? 0.782 -2.294 -18.943 1.00 95.25 78 ASP A O 1
ATOM 627 N N . ALA A 1 79 ? 2.497 -3.334 -17.926 1.00 94.12 79 ALA A N 1
ATOM 628 C CA . ALA A 1 79 ? 3.573 -2.883 -18.806 1.00 94.12 79 ALA A CA 1
ATOM 629 C C . ALA A 1 79 ? 4.311 -4.052 -19.488 1.00 94.12 79 ALA A C 1
ATOM 631 O O . ALA A 1 79 ? 5.380 -3.857 -20.065 1.00 94.12 79 ALA A O 1
ATOM 632 N N . THR A 1 80 ? 3.767 -5.272 -19.398 1.00 93.94 80 THR A N 1
ATOM 633 C CA . THR A 1 80 ? 4.466 -6.521 -19.759 1.00 93.94 80 THR A CA 1
ATOM 634 C C . THR A 1 80 ? 4.891 -6.572 -21.225 1.00 93.94 80 THR A C 1
ATOM 636 O O . THR A 1 80 ? 5.975 -7.049 -21.542 1.00 93.94 80 THR A O 1
ATOM 639 N N . GLU A 1 81 ? 4.048 -6.069 -22.125 1.00 91.88 81 GLU A N 1
ATOM 640 C CA . GLU A 1 81 ? 4.257 -6.169 -23.576 1.00 91.88 81 GLU A CA 1
ATOM 641 C C . GLU A 1 81 ? 4.797 -4.864 -24.187 1.00 91.88 81 GLU A C 1
ATOM 643 O O . GLU A 1 81 ? 4.718 -4.659 -25.393 1.00 91.88 81 GLU A O 1
ATOM 648 N N . GLY A 1 82 ? 5.362 -3.973 -23.365 1.00 87.06 82 GLY A N 1
ATOM 649 C CA . GLY A 1 82 ? 5.923 -2.704 -23.840 1.00 87.06 82 GLY A CA 1
ATOM 650 C C . GLY A 1 82 ? 4.899 -1.588 -24.076 1.00 87.06 82 GLY A C 1
ATOM 651 O O . GLY A 1 82 ? 5.289 -0.529 -24.562 1.00 87.06 82 GLY A O 1
ATOM 652 N N . ASP A 1 83 ? 3.648 -1.800 -23.663 1.00 91.06 83 ASP A N 1
ATOM 653 C CA . ASP A 1 83 ? 2.556 -0.822 -23.670 1.00 91.06 83 ASP A CA 1
ATOM 654 C C . ASP A 1 83 ? 2.009 -0.639 -22.249 1.00 91.06 83 ASP A C 1
ATOM 656 O O . ASP A 1 83 ? 2.017 -1.582 -21.462 1.00 91.06 83 ASP A O 1
ATOM 660 N N . PHE A 1 84 ? 1.501 0.547 -21.911 1.00 91.94 84 PHE A N 1
ATOM 661 C CA . PHE A 1 84 ? 0.880 0.835 -20.619 1.00 91.94 84 PHE A CA 1
ATOM 662 C C . PHE A 1 84 ? -0.636 0.600 -20.643 1.00 91.94 84 PHE A C 1
ATOM 664 O O . PHE A 1 84 ? -1.426 1.522 -20.865 1.00 91.94 84 PHE A O 1
ATOM 671 N N . GLU A 1 85 ? -1.071 -0.619 -20.331 1.00 93.56 85 GLU A N 1
ATOM 672 C CA . GLU A 1 85 ? -2.493 -0.963 -20.266 1.00 93.56 85 GLU A CA 1
ATOM 673 C C . GLU A 1 85 ? -3.070 -0.697 -18.858 1.00 93.56 85 GLU A C 1
ATOM 675 O O . GLU A 1 85 ? -2.643 -1.316 -17.880 1.00 93.56 85 GLU A O 1
ATOM 680 N N . PRO A 1 86 ? -4.046 0.219 -18.688 1.00 91.38 86 PRO A N 1
ATOM 681 C CA . PRO A 1 86 ? -4.637 0.484 -17.381 1.00 91.38 86 PRO A CA 1
ATOM 682 C C . PRO A 1 86 ? -5.447 -0.721 -16.895 1.00 91.38 86 PRO A C 1
ATOM 684 O O . PRO A 1 86 ? -6.353 -1.202 -17.567 1.00 91.38 86 PRO A O 1
ATOM 687 N N . THR A 1 87 ? -5.197 -1.150 -15.660 1.00 93.19 87 THR A N 1
ATOM 688 C CA . THR A 1 87 ? -5.916 -2.286 -15.050 1.00 93.19 87 THR A CA 1
ATOM 689 C C . THR A 1 87 ? -7.311 -1.910 -14.536 1.00 93.19 87 THR A C 1
ATOM 691 O O . THR A 1 87 ? -8.092 -2.772 -14.138 1.00 93.19 87 THR A O 1
ATOM 694 N N . GLY A 1 88 ? -7.614 -0.608 -14.487 1.00 89.38 88 GLY A N 1
ATOM 695 C CA . GLY A 1 88 ? -8.805 -0.049 -13.846 1.00 89.38 88 GLY A CA 1
ATOM 696 C C . GLY A 1 88 ? -8.709 0.045 -12.318 1.00 89.38 88 GLY A C 1
ATOM 697 O O . GLY A 1 88 ? -9.573 0.663 -11.696 1.00 89.38 88 GLY A O 1
ATOM 698 N N . GLU A 1 89 ? -7.666 -0.512 -11.695 1.00 89.44 89 GLU A N 1
ATOM 699 C CA . GLU A 1 89 ? -7.444 -0.379 -10.258 1.00 89.44 89 GLU A CA 1
ATOM 700 C C . GLU A 1 89 ? -6.877 1.007 -9.923 1.00 89.44 89 GLU A C 1
ATOM 702 O O . GLU A 1 89 ? -5.737 1.339 -10.260 1.00 89.44 89 GLU A O 1
ATOM 707 N N . ARG A 1 90 ? -7.691 1.809 -9.228 1.00 87.88 90 ARG A N 1
ATOM 708 C CA . ARG A 1 90 ? -7.341 3.140 -8.724 1.00 87.88 90 ARG A CA 1
ATOM 709 C C . ARG A 1 90 ? -7.606 3.192 -7.229 1.00 87.88 90 ARG A C 1
ATOM 711 O O . ARG A 1 90 ? -8.720 2.906 -6.791 1.00 87.88 90 ARG A O 1
ATOM 718 N N . VAL A 1 91 ? -6.606 3.587 -6.452 1.00 86.50 91 VAL A N 1
ATOM 719 C CA . VAL A 1 91 ? -6.741 3.768 -5.002 1.00 86.50 91 VAL A CA 1
ATOM 720 C C . VAL A 1 91 ? -6.478 5.218 -4.626 1.00 86.50 91 VAL A C 1
ATOM 722 O O . VAL A 1 91 ? -5.598 5.875 -5.182 1.00 86.50 91 VAL A O 1
ATOM 725 N N . THR A 1 92 ? -7.287 5.732 -3.704 1.00 82.25 92 THR A N 1
ATOM 726 C CA . THR A 1 92 ? -7.243 7.124 -3.243 1.00 82.25 92 THR A CA 1
ATOM 727 C C . THR A 1 92 ? -6.860 7.172 -1.764 1.00 82.25 92 THR A C 1
ATOM 729 O O . THR A 1 92 ? -6.866 6.153 -1.082 1.00 82.25 92 THR A O 1
ATOM 732 N N . GLY A 1 93 ? -6.521 8.357 -1.253 1.00 72.00 93 GLY A N 1
ATOM 733 C CA . GLY A 1 93 ? -6.187 8.568 0.160 1.00 72.00 93 GLY A CA 1
ATOM 734 C C . GLY A 1 93 ? -4.760 9.069 0.373 1.00 72.00 93 GLY A C 1
ATOM 735 O O . GLY A 1 93 ? -3.909 8.982 -0.509 1.00 72.00 93 GLY A O 1
ATOM 736 N N . VAL A 1 94 ? -4.501 9.629 1.557 1.00 57.88 94 VAL A N 1
ATOM 737 C CA . VAL A 1 94 ? -3.215 10.281 1.882 1.00 57.88 94 VAL A CA 1
ATOM 738 C C . VAL A 1 94 ? -2.051 9.308 2.061 1.00 57.88 94 VAL A C 1
ATOM 740 O O . VAL A 1 94 ? -0.912 9.749 2.105 1.00 57.88 94 VAL A O 1
ATOM 743 N N . ASP A 1 95 ? -2.317 8.003 2.130 1.00 67.88 95 ASP A N 1
ATOM 744 C CA . ASP A 1 95 ? -1.294 6.972 2.327 1.00 67.88 95 ASP A CA 1
ATOM 745 C C . ASP A 1 95 ? -0.771 6.373 1.007 1.00 67.88 95 ASP A C 1
ATOM 747 O O . ASP A 1 95 ? 0.250 5.692 1.007 1.00 67.88 95 ASP A O 1
ATOM 751 N N . PHE A 1 96 ? -1.440 6.635 -0.122 1.00 74.06 96 PHE A N 1
ATOM 752 C CA . PHE A 1 96 ? -1.157 6.025 -1.428 1.00 74.06 96 PHE A CA 1
ATOM 753 C C . PHE A 1 96 ? -0.300 6.927 -2.321 1.00 74.06 96 PHE A C 1
ATOM 755 O O . PHE A 1 96 ? -0.661 7.210 -3.457 1.00 74.06 96 PHE A O 1
ATOM 762 N N . TYR A 1 97 ? 0.834 7.402 -1.813 1.00 79.12 97 TYR A N 1
ATOM 763 C CA . TYR A 1 97 ? 1.820 8.177 -2.576 1.00 79.12 97 TYR A CA 1
ATOM 764 C C . TYR A 1 97 ? 3.193 7.502 -2.489 1.00 79.12 97 TYR A C 1
ATOM 766 O O . TYR A 1 97 ? 3.428 6.734 -1.565 1.00 79.12 97 TYR A O 1
ATOM 774 N N . GLN A 1 98 ? 4.106 7.789 -3.427 1.00 82.94 98 GLN A N 1
ATOM 775 C CA . GLN A 1 98 ? 5.470 7.216 -3.441 1.00 82.94 98 GLN A CA 1
ATOM 776 C C . GLN A 1 98 ? 5.470 5.684 -3.301 1.00 82.94 98 GLN A C 1
ATOM 778 O O . GLN A 1 98 ? 5.825 5.180 -2.240 1.00 82.94 98 GLN A O 1
ATOM 783 N N . PRO A 1 99 ? 5.054 4.923 -4.324 1.00 88.12 99 PRO A N 1
ATOM 784 C CA . PRO A 1 99 ? 5.222 3.480 -4.296 1.00 88.12 99 PRO A CA 1
ATOM 785 C C . PRO A 1 99 ? 6.706 3.097 -4.318 1.00 88.12 99 PRO A C 1
ATOM 787 O O . PRO A 1 99 ? 7.485 3.612 -5.116 1.00 88.12 99 PRO A O 1
ATOM 790 N N . TRP A 1 100 ? 7.077 2.166 -3.444 1.00 88.00 100 TRP A N 1
ATOM 791 C CA . TRP A 1 100 ? 8.406 1.574 -3.333 1.00 88.00 100 TRP A CA 1
ATOM 792 C C . TRP A 1 100 ? 8.307 0.080 -3.600 1.00 88.00 100 TRP A C 1
ATOM 794 O O . TRP A 1 100 ? 7.623 -0.641 -2.872 1.00 88.00 100 TRP A O 1
ATOM 804 N N . ASN A 1 101 ? 9.006 -0.386 -4.633 1.00 90.94 101 ASN A N 1
ATOM 805 C CA . ASN A 1 101 ? 9.062 -1.802 -4.970 1.00 90.94 101 ASN A CA 1
ATOM 806 C C . ASN A 1 101 ? 9.865 -2.575 -3.919 1.00 90.94 101 ASN A C 1
ATOM 808 O O . ASN A 1 101 ? 11.087 -2.459 -3.879 1.00 90.94 101 ASN A O 1
ATOM 812 N N . MET A 1 102 ? 9.173 -3.380 -3.108 1.00 89.50 102 MET A N 1
ATOM 813 C CA . MET A 1 102 ? 9.788 -4.354 -2.204 1.00 89.50 102 MET A CA 1
ATOM 814 C C . MET A 1 102 ? 9.916 -5.743 -2.833 1.00 89.50 102 MET A C 1
ATOM 816 O O . MET A 1 102 ? 10.659 -6.578 -2.319 1.00 89.50 102 MET A O 1
ATOM 820 N N . GLY A 1 103 ? 9.216 -6.020 -3.931 1.00 92.56 103 GLY A N 1
ATOM 821 C CA . GLY A 1 103 ? 9.246 -7.303 -4.621 1.00 92.56 103 GLY A CA 1
ATOM 822 C C . GLY A 1 103 ? 8.947 -8.455 -3.663 1.00 92.56 103 GLY A C 1
ATOM 823 O O . GLY A 1 103 ? 8.074 -8.358 -2.806 1.00 92.56 103 GLY A O 1
ATOM 824 N N . TYR A 1 104 ? 9.704 -9.539 -3.769 1.00 91.06 104 TYR A N 1
ATOM 825 C CA . TYR A 1 104 ? 9.538 -10.728 -2.926 1.00 91.06 104 TYR A CA 1
ATOM 826 C C . TYR A 1 104 ? 10.400 -10.696 -1.651 1.00 91.06 104 TYR A C 1
ATOM 828 O O . TYR A 1 104 ? 10.570 -11.718 -0.990 1.00 91.06 104 TYR A O 1
ATOM 836 N N . THR A 1 105 ? 10.978 -9.540 -1.297 1.00 87.06 105 THR A N 1
ATOM 837 C CA . THR A 1 105 ? 11.998 -9.448 -0.232 1.00 87.06 105 THR A CA 1
ATOM 838 C C . THR A 1 105 ? 11.482 -9.837 1.154 1.00 87.06 105 THR A C 1
ATOM 840 O O . THR A 1 105 ? 12.253 -10.325 1.971 1.00 87.06 105 THR A O 1
ATOM 843 N N . LEU A 1 106 ? 10.177 -9.713 1.401 1.00 85.62 106 LEU A N 1
ATOM 844 C CA . LEU A 1 106 ? 9.534 -10.102 2.660 1.00 85.62 106 LEU A CA 1
ATOM 845 C C . LEU A 1 106 ? 9.158 -11.595 2.730 1.00 85.62 106 LEU A C 1
ATOM 847 O O . LEU A 1 106 ? 8.385 -11.994 3.598 1.00 85.62 106 LEU A O 1
ATOM 851 N N . GLY A 1 107 ? 9.648 -12.431 1.806 1.00 84.81 107 GLY A N 1
ATOM 852 C CA . GLY A 1 107 ? 9.335 -13.868 1.779 1.00 84.81 107 GLY A CA 1
ATOM 853 C C . GLY A 1 107 ? 7.870 -14.164 1.436 1.00 84.81 107 GLY A C 1
ATOM 854 O O . GLY A 1 107 ? 7.362 -15.253 1.698 1.00 84.81 107 GLY A O 1
ATOM 855 N N . THR A 1 108 ? 7.175 -13.183 0.864 1.00 86.19 108 THR A N 1
ATOM 856 C CA . THR A 1 108 ? 5.790 -13.288 0.417 1.00 86.19 108 THR A CA 1
ATOM 857 C C . THR A 1 108 ? 5.696 -14.046 -0.905 1.00 86.19 108 THR A C 1
ATOM 859 O O . THR A 1 108 ? 6.606 -14.026 -1.724 1.00 86.19 108 THR A O 1
ATOM 862 N N . VAL A 1 109 ? 4.551 -14.686 -1.153 1.00 89.25 109 VAL A N 1
ATOM 863 C CA . VAL A 1 109 ? 4.266 -15.377 -2.430 1.00 89.25 109 VAL A CA 1
ATOM 864 C C . VAL A 1 109 ? 3.882 -14.424 -3.569 1.00 89.25 109 VAL A C 1
ATOM 866 O O . VAL A 1 109 ? 3.852 -14.822 -4.728 1.00 89.25 109 VAL A O 1
ATOM 869 N N . ARG A 1 110 ? 3.577 -13.170 -3.230 1.00 92.19 110 ARG A N 1
ATOM 870 C CA . ARG A 1 110 ? 3.224 -12.078 -4.142 1.00 92.19 110 ARG A CA 1
ATOM 871 C C . ARG A 1 110 ? 4.178 -10.904 -3.920 1.00 92.19 110 ARG A C 1
ATOM 873 O O . ARG A 1 110 ? 4.585 -10.697 -2.769 1.00 92.19 110 ARG A O 1
ATOM 880 N N . PRO A 1 111 ? 4.527 -10.137 -4.964 1.00 95.00 111 PRO A N 1
ATOM 881 C CA . PRO A 1 111 ? 5.428 -9.009 -4.808 1.00 95.00 111 PRO A CA 1
ATOM 882 C C . PRO A 1 111 ? 4.760 -7.899 -3.990 1.00 95.00 111 PRO A C 1
ATOM 884 O O . PRO A 1 111 ? 3.565 -7.637 -4.132 1.00 95.00 111 PRO A O 1
ATOM 887 N N . VAL A 1 112 ? 5.530 -7.253 -3.121 1.00 92.38 112 VAL A N 1
ATOM 888 C CA . VAL A 1 112 ? 5.055 -6.237 -2.180 1.00 92.38 112 VAL A CA 1
ATOM 889 C C . VAL A 1 112 ? 5.452 -4.843 -2.645 1.00 92.38 112 VAL A C 1
ATOM 891 O O . VAL A 1 112 ? 6.547 -4.616 -3.165 1.00 92.38 112 VAL A O 1
ATOM 894 N N . ILE A 1 113 ? 4.557 -3.896 -2.398 1.00 91.69 113 ILE A N 1
ATOM 895 C CA . ILE A 1 113 ? 4.795 -2.465 -2.504 1.00 91.69 113 ILE A CA 1
ATOM 896 C C . ILE A 1 113 ? 4.636 -1.833 -1.131 1.00 91.69 113 ILE A C 1
ATOM 898 O O . ILE A 1 113 ? 3.652 -2.087 -0.435 1.00 91.69 113 ILE A O 1
ATOM 902 N N . MET A 1 114 ? 5.587 -0.973 -0.773 1.00 88.56 114 MET A N 1
ATOM 903 C CA . MET A 1 114 ? 5.420 -0.034 0.329 1.00 88.56 114 MET A CA 1
ATOM 904 C C . MET A 1 114 ? 4.970 1.322 -0.204 1.00 88.56 114 MET A C 1
ATOM 906 O O . MET A 1 114 ? 5.475 1.804 -1.213 1.00 88.56 114 MET A O 1
ATOM 910 N N . LEU A 1 115 ? 4.026 1.944 0.488 1.00 85.25 115 LEU A N 1
ATOM 911 C CA . LEU A 1 115 ? 3.411 3.209 0.115 1.00 85.25 115 LEU A CA 1
ATOM 912 C C . LEU A 1 115 ? 3.566 4.222 1.245 1.00 85.25 115 LEU A C 1
ATOM 914 O O . LEU A 1 115 ? 3.369 3.880 2.415 1.00 85.25 115 LEU A O 1
ATOM 918 N N . GLY A 1 116 ? 3.863 5.468 0.879 1.00 78.88 116 GLY A N 1
ATOM 919 C CA . GLY A 1 116 ? 3.732 6.654 1.719 1.00 78.88 116 GLY A CA 1
ATOM 920 C C . GLY A 1 116 ? 4.243 6.479 3.148 1.00 78.88 116 GLY A C 1
ATOM 921 O O . GLY A 1 116 ? 5.430 6.263 3.382 1.00 78.88 116 GLY A O 1
ATOM 922 N N . GLU A 1 117 ? 3.324 6.560 4.115 1.00 73.88 117 GLU A N 1
ATOM 923 C CA . GLU A 1 117 ? 3.612 6.441 5.550 1.00 73.88 117 GLU A CA 1
ATOM 924 C C . GLU A 1 117 ? 3.825 4.993 6.045 1.00 73.88 117 GLU A C 1
ATOM 926 O O . GLU A 1 117 ? 3.715 4.743 7.244 1.00 73.88 117 GLU A O 1
ATOM 931 N N . GLY A 1 118 ? 4.133 4.040 5.160 1.00 81.12 118 GLY A N 1
ATOM 932 C CA . GLY A 1 118 ? 4.523 2.672 5.523 1.00 81.12 118 GLY A CA 1
ATOM 933 C C . GLY A 1 118 ? 3.454 1.607 5.320 1.00 81.12 118 GLY A C 1
ATOM 934 O O . GLY A 1 118 ? 3.556 0.534 5.911 1.00 81.12 118 GLY A O 1
ATOM 935 N N . SER A 1 119 ? 2.424 1.878 4.521 1.00 83.94 119 SER A N 1
ATOM 936 C CA . SER A 1 119 ? 1.428 0.864 4.158 1.00 83.94 119 SER A CA 1
ATOM 937 C C . SER A 1 119 ? 2.053 -0.162 3.212 1.00 83.94 119 SER A C 1
ATOM 939 O O . SER A 1 119 ? 2.683 0.220 2.232 1.00 83.94 119 SER A O 1
ATOM 941 N N . LEU A 1 120 ? 1.872 -1.451 3.491 1.00 87.31 120 LEU A N 1
ATOM 942 C CA . LEU A 1 120 ? 2.369 -2.561 2.678 1.00 87.31 120 LEU A CA 1
ATOM 943 C C . LEU A 1 120 ? 1.193 -3.255 1.995 1.00 87.31 120 LEU A C 1
ATOM 945 O O . LEU A 1 120 ? 0.287 -3.719 2.684 1.00 87.31 120 LEU A O 1
ATOM 949 N N . CYS A 1 121 ? 1.202 -3.348 0.669 1.00 88.81 121 CYS A N 1
ATOM 950 C CA . CYS A 1 121 ? 0.201 -4.069 -0.123 1.00 88.81 121 CYS A CA 1
ATOM 951 C C . CYS A 1 121 ? 0.876 -4.973 -1.155 1.00 88.81 121 CYS A C 1
ATOM 953 O O . CYS A 1 121 ? 2.064 -4.821 -1.442 1.00 88.81 121 CYS A O 1
ATOM 955 N N . TYR A 1 122 ? 0.132 -5.917 -1.723 1.00 91.62 122 TYR A N 1
ATOM 956 C CA . TYR A 1 122 ? 0.628 -6.655 -2.881 1.00 91.62 122 TYR A CA 1
ATOM 957 C C . TYR A 1 122 ? 0.517 -5.795 -4.137 1.00 91.62 122 TYR A C 1
ATOM 959 O O . TYR A 1 122 ? -0.387 -4.966 -4.247 1.00 91.62 122 TYR A O 1
ATOM 967 N N . ALA A 1 123 ? 1.452 -5.962 -5.071 1.00 92.69 123 ALA A N 1
ATOM 968 C CA . ALA A 1 123 ? 1.501 -5.144 -6.280 1.00 92.69 123 ALA A CA 1
ATOM 969 C C . ALA A 1 123 ? 0.282 -5.355 -7.192 1.00 92.69 123 ALA A C 1
ATOM 971 O O . ALA A 1 123 ? -0.043 -4.462 -7.962 1.00 92.69 123 ALA A O 1
ATOM 972 N N . ASP A 1 124 ? -0.395 -6.499 -7.088 1.00 90.94 124 ASP A N 1
ATOM 973 C CA . ASP A 1 124 ? -1.616 -6.856 -7.814 1.00 90.94 124 ASP A CA 1
ATOM 974 C C . ASP A 1 124 ? -2.914 -6.532 -7.041 1.00 90.94 124 ASP A C 1
ATOM 976 O O . ASP A 1 124 ? -4.006 -6.800 -7.541 1.00 90.94 124 ASP A O 1
ATOM 980 N N . GLU A 1 125 ? -2.811 -5.972 -5.829 1.00 88.62 125 GLU A N 1
ATOM 981 C CA . GLU A 1 125 ? -3.943 -5.748 -4.921 1.00 88.62 125 GLU A CA 1
ATOM 982 C C . GLU A 1 125 ? -3.730 -4.488 -4.054 1.00 88.62 125 GLU A C 1
ATOM 984 O O . GLU A 1 125 ? -3.671 -4.529 -2.820 1.00 88.62 125 GLU A O 1
ATOM 989 N N . LEU A 1 126 ? -3.609 -3.330 -4.709 1.00 87.12 126 LEU A N 1
ATOM 990 C CA . LEU A 1 126 ? -3.289 -2.045 -4.068 1.00 87.12 126 LEU A CA 1
ATOM 991 C C . LEU A 1 126 ? -4.361 -1.603 -3.078 1.00 87.12 126 LEU A C 1
ATOM 993 O O . LEU A 1 126 ? -4.069 -1.001 -2.044 1.00 87.12 126 LEU A O 1
ATOM 997 N N . SER A 1 127 ? -5.616 -1.921 -3.386 1.00 82.62 127 SER A N 1
ATOM 998 C CA . SER A 1 127 ? -6.765 -1.574 -2.544 1.00 82.62 127 SER A CA 1
ATOM 999 C C . SER A 1 127 ? -6.806 -2.328 -1.213 1.00 82.62 127 SER A C 1
ATOM 1001 O O . SER A 1 127 ? -7.677 -2.042 -0.393 1.00 82.62 127 SER A O 1
ATOM 1003 N N . ARG A 1 128 ? -5.886 -3.273 -0.962 1.00 79.62 128 ARG A N 1
ATOM 1004 C CA . ARG A 1 128 ? -5.857 -4.067 0.275 1.00 79.62 128 ARG A CA 1
ATOM 1005 C C . ARG A 1 128 ? -4.445 -4.187 0.849 1.00 79.62 128 ARG A C 1
ATOM 1007 O O . ARG A 1 128 ? -3.816 -5.241 0.752 1.00 79.62 128 ARG A O 1
ATOM 1014 N N . PRO A 1 129 ? -3.933 -3.130 1.499 1.00 82.94 129 PRO A N 1
ATOM 1015 C CA . PRO A 1 129 ? -2.717 -3.253 2.285 1.00 82.94 129 PRO A CA 1
ATOM 1016 C C . PRO A 1 129 ? -2.882 -4.332 3.356 1.00 82.94 129 PRO A C 1
ATOM 1018 O O . PRO A 1 129 ? -3.925 -4.408 3.993 1.00 82.94 129 PRO A O 1
ATOM 1021 N N . PHE A 1 130 ? -1.878 -5.173 3.564 1.00 80.69 130 PHE A N 1
ATOM 1022 C CA . PHE A 1 130 ? -1.902 -6.249 4.559 1.00 80.69 130 PHE A CA 1
ATOM 1023 C C . PHE A 1 130 ? -1.128 -5.890 5.832 1.00 80.69 130 PHE A C 1
ATOM 1025 O O . PHE A 1 130 ? -1.223 -6.597 6.829 1.00 80.69 130 PHE A O 1
ATOM 1032 N N . ALA A 1 131 ? -0.357 -4.801 5.820 1.00 79.19 131 ALA A N 1
ATOM 1033 C CA . ALA A 1 131 ? 0.367 -4.313 6.987 1.00 79.19 131 ALA A CA 1
ATOM 1034 C C . ALA A 1 131 ? 0.596 -2.799 6.898 1.00 79.19 131 ALA A C 1
ATOM 1036 O O . ALA A 1 131 ? 0.478 -2.194 5.830 1.00 79.19 131 ALA A O 1
ATOM 1037 N N . ARG A 1 132 ? 0.929 -2.175 8.032 1.00 79.31 132 ARG A N 1
ATOM 1038 C CA . ARG A 1 132 ? 1.345 -0.771 8.089 1.00 79.31 132 ARG A CA 1
ATOM 1039 C C . ARG A 1 132 ? 2.445 -0.578 9.119 1.00 79.31 132 ARG A C 1
ATOM 1041 O O . ARG A 1 132 ? 2.272 -0.908 10.288 1.00 79.31 132 ARG A O 1
ATOM 1048 N N . ILE A 1 133 ? 3.539 0.025 8.686 1.00 78.31 133 ILE A N 1
ATOM 1049 C CA . ILE A 1 133 ? 4.644 0.438 9.541 1.00 78.31 133 ILE A CA 1
ATOM 1050 C C . ILE A 1 133 ? 4.310 1.808 10.134 1.00 78.31 133 ILE A C 1
ATOM 1052 O O . ILE A 1 133 ? 3.932 2.731 9.419 1.00 78.31 133 ILE A O 1
ATOM 1056 N N . ARG A 1 134 ? 4.453 1.967 11.452 1.00 75.75 134 ARG A N 1
ATOM 1057 C CA . ARG A 1 134 ? 4.201 3.240 12.145 1.00 75.75 134 ARG A CA 1
ATOM 1058 C C . ARG A 1 134 ? 5.497 3.993 12.423 1.00 75.75 134 ARG A C 1
ATOM 1060 O O . ARG A 1 134 ? 5.927 4.116 13.566 1.00 75.75 134 ARG A O 1
ATOM 1067 N N . PHE A 1 135 ? 6.096 4.547 11.373 1.00 72.31 135 PHE A N 1
ATOM 1068 C CA . PHE A 1 135 ? 7.375 5.266 11.461 1.00 72.31 135 PHE A CA 1
ATOM 1069 C C . PHE A 1 135 ? 7.408 6.379 12.522 1.00 72.31 135 PHE A C 1
ATOM 1071 O O . PHE A 1 135 ? 8.383 6.537 13.250 1.00 72.31 135 PHE A O 1
ATOM 1078 N N . LYS A 1 136 ? 6.320 7.148 12.656 1.00 69.75 136 LYS A N 1
ATOM 1079 C CA . LYS A 1 136 ? 6.247 8.250 13.634 1.00 69.75 136 LYS A CA 1
ATOM 1080 C C . LYS A 1 136 ? 6.353 7.759 15.081 1.00 69.75 136 LYS A C 1
ATOM 1082 O O . LYS A 1 136 ? 6.938 8.443 15.912 1.00 69.75 136 LYS A O 1
ATOM 1087 N N . GLU A 1 137 ? 5.799 6.585 15.371 1.00 70.69 137 GLU A N 1
ATOM 1088 C CA . GLU A 1 137 ? 5.811 5.989 16.712 1.00 70.69 137 GLU A CA 1
ATOM 1089 C C . GLU A 1 137 ? 7.135 5.285 17.009 1.00 70.69 137 GLU A C 1
ATOM 1091 O O . GLU A 1 137 ? 7.531 5.178 18.165 1.00 70.69 137 GLU A O 1
ATOM 1096 N N . SER A 1 138 ? 7.859 4.864 15.970 1.00 66.62 138 SER A N 1
ATOM 1097 C CA . SER A 1 138 ? 9.163 4.225 16.122 1.00 66.62 138 SER A CA 1
ATOM 1098 C C . SER A 1 138 ? 10.287 5.219 16.450 1.00 66.62 138 SER A C 1
ATOM 1100 O O . SER A 1 138 ? 11.426 4.809 16.646 1.00 66.62 138 SER A O 1
ATOM 1102 N N . GLY A 1 139 ? 10.003 6.529 16.481 1.00 65.94 139 GLY A N 1
ATOM 1103 C CA . GLY A 1 139 ? 11.004 7.575 16.719 1.00 65.94 139 GLY A CA 1
ATOM 1104 C C . GLY A 1 139 ? 12.003 7.752 15.570 1.00 65.94 139 GLY A C 1
ATOM 1105 O O . GLY A 1 139 ? 12.958 8.516 15.698 1.00 65.94 139 GLY A O 1
ATOM 1106 N N . VAL A 1 140 ? 11.776 7.078 14.438 1.00 66.88 140 VAL A N 1
ATOM 1107 C CA . VAL A 1 140 ? 12.630 7.145 13.253 1.00 66.88 140 VAL A CA 1
ATOM 1108 C C . VAL A 1 140 ? 11.889 7.870 12.150 1.00 66.88 140 VAL A C 1
ATOM 1110 O O . VAL A 1 140 ? 10.837 7.437 11.695 1.00 66.88 140 VAL A O 1
ATOM 1113 N N . GLN A 1 141 ? 12.472 8.969 11.677 1.00 65.50 141 GLN A N 1
ATOM 1114 C CA . GLN A 1 141 ? 12.137 9.470 10.351 1.00 65.50 141 GLN A CA 1
ATOM 1115 C C . GLN A 1 141 ? 12.889 8.589 9.347 1.00 65.50 141 GLN A C 1
ATOM 1117 O O . GLN A 1 141 ? 14.124 8.655 9.333 1.00 65.50 141 GLN A O 1
ATOM 1122 N N . PRO A 1 142 ? 12.214 7.727 8.563 1.00 59.28 142 PRO A N 1
ATOM 1123 C CA . PRO A 1 142 ? 12.879 6.920 7.549 1.00 59.28 142 PRO A CA 1
ATOM 1124 C C . PRO A 1 142 ? 13.383 7.879 6.476 1.00 59.28 142 PRO A C 1
ATOM 1126 O O . PRO A 1 142 ? 12.614 8.391 5.668 1.00 59.28 142 PRO A O 1
ATOM 1129 N N . VAL A 1 143 ? 14.671 8.210 6.525 1.00 56.19 143 VAL A N 1
ATOM 1130 C CA . VAL A 1 143 ? 15.186 9.281 5.668 1.00 56.19 143 VAL A CA 1
ATOM 1131 C C . VAL A 1 143 ? 15.463 8.752 4.267 1.00 56.19 143 VAL A C 1
ATOM 1133 O O . VAL A 1 143 ? 15.365 9.531 3.321 1.00 56.19 143 VAL A O 1
ATOM 1136 N N . SER A 1 144 ? 15.815 7.466 4.083 1.00 58.16 144 SER A N 1
ATOM 1137 C CA . SER A 1 144 ? 16.199 6.982 2.740 1.00 58.16 144 SER A CA 1
ATOM 1138 C C . SER A 1 144 ? 16.260 5.466 2.492 1.00 58.16 144 SER A C 1
ATOM 1140 O O . SER A 1 144 ? 16.518 5.097 1.349 1.00 58.16 144 SER A O 1
ATOM 1142 N N . GLY A 1 145 ? 16.097 4.572 3.478 1.00 70.81 145 GLY A N 1
ATOM 1143 C CA . GLY A 1 145 ? 16.408 3.157 3.232 1.00 70.81 145 GLY A CA 1
ATOM 1144 C C . GLY A 1 145 ? 15.719 2.151 4.143 1.00 70.81 145 GLY A C 1
ATOM 1145 O O . GLY A 1 145 ? 15.546 2.368 5.342 1.00 70.81 145 GLY A O 1
ATOM 1146 N N . TRP A 1 146 ? 15.370 1.024 3.539 1.00 79.75 146 TRP A N 1
ATOM 1147 C CA . TRP A 1 146 ? 14.829 -0.163 4.178 1.00 79.75 146 TRP A CA 1
ATOM 1148 C C . TRP A 1 146 ? 15.442 -1.395 3.505 1.00 79.75 146 TRP A C 1
ATOM 1150 O O . TRP A 1 146 ? 15.855 -1.339 2.346 1.00 79.75 146 TRP A O 1
ATOM 1160 N N . ALA A 1 147 ? 15.525 -2.499 4.234 1.00 84.50 147 ALA A N 1
ATOM 1161 C CA . ALA A 1 147 ? 15.984 -3.778 3.714 1.00 84.50 147 ALA A CA 1
ATOM 1162 C C . ALA A 1 147 ? 15.269 -4.902 4.452 1.00 84.50 147 ALA A C 1
ATOM 1164 O O . ALA A 1 147 ? 15.203 -4.881 5.678 1.00 84.50 147 ALA A O 1
ATOM 1165 N N . ALA A 1 148 ? 14.760 -5.892 3.727 1.00 88.19 148 ALA A N 1
ATOM 1166 C CA . ALA A 1 148 ? 14.399 -7.147 4.364 1.00 88.19 148 ALA A CA 1
ATOM 1167 C C . ALA A 1 148 ? 15.679 -7.938 4.659 1.00 88.19 148 ALA A C 1
ATOM 1169 O O . ALA A 1 148 ? 16.587 -7.991 3.825 1.00 88.19 148 ALA A O 1
ATOM 1170 N N . ILE A 1 149 ? 15.750 -8.545 5.835 1.00 89.38 149 ILE A N 1
ATOM 1171 C CA . ILE A 1 149 ? 16.826 -9.447 6.236 1.00 89.38 149 ILE A CA 1
ATOM 1172 C C . ILE A 1 149 ? 16.232 -10.780 6.686 1.00 89.38 149 ILE A C 1
ATOM 1174 O O . ILE A 1 149 ? 15.028 -10.898 6.899 1.00 89.38 149 ILE A O 1
ATOM 1178 N N . ASN A 1 150 ? 17.081 -11.800 6.819 1.00 90.00 150 ASN A N 1
ATOM 1179 C CA . ASN A 1 150 ? 16.657 -13.086 7.370 1.00 90.00 150 ASN A CA 1
ATOM 1180 C C . ASN A 1 150 ? 15.993 -12.909 8.738 1.00 90.00 150 ASN A C 1
ATOM 1182 O O . ASN A 1 150 ? 16.340 -11.985 9.465 1.00 90.00 150 ASN A O 1
ATOM 1186 N N . ASP A 1 151 ? 15.131 -13.853 9.099 1.00 89.19 151 ASP A N 1
ATOM 1187 C CA . ASP A 1 151 ? 14.452 -13.918 10.393 1.00 89.19 151 ASP A CA 1
ATOM 1188 C C . ASP A 1 151 ? 15.439 -13.804 11.574 1.00 89.19 151 ASP A C 1
ATOM 1190 O O . ASP A 1 151 ? 16.166 -14.746 11.899 1.00 89.19 151 ASP A O 1
ATOM 1194 N N . GLN A 1 152 ? 15.525 -12.614 12.165 1.00 88.75 152 GLN A N 1
ATOM 1195 C CA . GLN A 1 152 ? 16.284 -12.325 13.382 1.00 88.75 152 GLN A CA 1
ATOM 1196 C C . GLN A 1 152 ? 15.391 -12.411 14.627 1.00 88.75 152 GLN A C 1
ATOM 1198 O O . GLN A 1 152 ? 15.912 -12.514 15.740 1.00 88.75 152 GLN A O 1
ATOM 1203 N N . SER A 1 153 ? 14.070 -12.354 14.451 1.00 82.88 153 SER A N 1
ATOM 1204 C CA . SER A 1 153 ? 13.071 -12.405 15.519 1.00 82.88 153 SER A CA 1
ATOM 1205 C C . SER A 1 153 ? 12.723 -13.831 15.968 1.00 82.88 153 SER A C 1
ATOM 1207 O O . SER A 1 153 ? 12.345 -14.040 17.122 1.00 82.88 153 SER A O 1
ATOM 1209 N N . GLY A 1 154 ? 12.912 -14.818 15.090 1.00 83.75 154 GLY A N 1
ATOM 1210 C CA . GLY A 1 154 ? 12.571 -16.223 15.287 1.00 83.75 154 GLY A CA 1
ATOM 1211 C C . GLY A 1 154 ? 11.114 -16.574 14.961 1.00 83.75 154 GLY A C 1
ATOM 1212 O O . GLY A 1 154 ? 10.643 -17.622 15.411 1.00 83.75 154 GLY A O 1
ATOM 1213 N N . ASP A 1 155 ? 10.383 -15.723 14.234 1.00 77.62 155 ASP A N 1
ATOM 1214 C CA . ASP A 1 155 ? 8.966 -15.924 13.891 1.00 7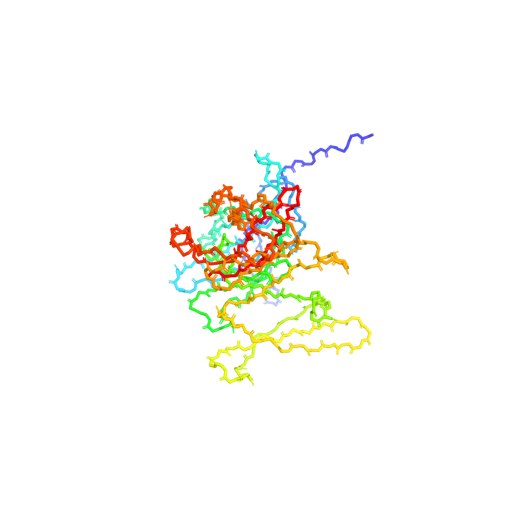7.62 155 ASP A CA 1
ATOM 1215 C C . ASP A 1 155 ? 8.746 -16.732 12.593 1.00 77.62 155 ASP A C 1
ATOM 1217 O O . ASP A 1 155 ? 7.611 -17.034 12.205 1.00 77.62 155 ASP A O 1
ATOM 1221 N N . GLY A 1 156 ? 9.836 -17.127 11.934 1.00 82.81 156 GLY A N 1
ATOM 1222 C CA . GLY A 1 156 ? 9.852 -17.857 10.676 1.00 82.81 156 GLY A CA 1
ATOM 1223 C C . GLY A 1 156 ? 9.688 -16.976 9.436 1.00 82.81 156 GLY A C 1
ATOM 1224 O O . GLY A 1 156 ? 9.470 -17.527 8.352 1.00 82.81 156 GLY A O 1
ATOM 1225 N N . ARG A 1 157 ? 9.764 -15.642 9.553 1.00 83.62 157 ARG A N 1
ATOM 1226 C CA . ARG A 1 157 ? 9.584 -14.688 8.446 1.00 83.62 157 ARG A CA 1
ATOM 1227 C C . ARG A 1 157 ? 10.759 -13.708 8.340 1.00 83.62 157 ARG A C 1
ATOM 1229 O O . ARG A 1 157 ? 11.405 -13.407 9.334 1.00 83.62 157 ARG A O 1
ATOM 1236 N N . PRO A 1 158 ? 11.063 -13.182 7.138 1.00 88.44 158 PRO A N 1
ATOM 1237 C CA . PRO A 1 158 ? 12.040 -12.107 7.007 1.00 88.44 158 PRO A CA 1
ATOM 1238 C C . PRO A 1 158 ? 11.640 -10.872 7.823 1.00 88.44 158 PRO A C 1
ATOM 1240 O O . PRO A 1 158 ? 10.502 -10.404 7.730 1.00 88.44 158 PRO A O 1
ATOM 1243 N N . ASP A 1 159 ? 12.593 -10.314 8.564 1.00 86.88 159 ASP A N 1
ATOM 1244 C CA . ASP A 1 159 ? 12.405 -9.064 9.294 1.00 86.88 159 ASP A CA 1
ATOM 1245 C C . ASP A 1 159 ? 12.745 -7.860 8.414 1.00 86.88 159 ASP A C 1
ATOM 1247 O O . ASP A 1 159 ? 13.582 -7.923 7.510 1.00 86.88 159 ASP A O 1
ATOM 1251 N N . LEU A 1 160 ? 12.129 -6.719 8.709 1.00 86.94 160 LEU A N 1
ATOM 1252 C CA . LEU A 1 160 ? 12.376 -5.466 8.014 1.00 86.94 160 LEU A CA 1
ATOM 1253 C C . LEU A 1 160 ? 13.313 -4.574 8.831 1.00 86.94 160 LEU A C 1
ATOM 1255 O O . LEU A 1 160 ? 12.974 -4.112 9.918 1.00 86.94 160 LEU A O 1
ATOM 1259 N N . VAL A 1 161 ? 14.482 -4.275 8.276 1.00 85.88 161 VAL A N 1
ATOM 1260 C CA . VAL A 1 161 ? 15.394 -3.258 8.796 1.00 85.88 161 VAL A CA 1
ATOM 1261 C C . VAL A 1 161 ? 15.058 -1.915 8.182 1.00 85.88 161 VAL A C 1
ATOM 1263 O O . VAL A 1 161 ? 14.970 -1.773 6.962 1.00 85.88 161 VAL A O 1
ATOM 1266 N N . ILE A 1 162 ? 14.931 -0.907 9.034 1.00 80.62 162 ILE A N 1
ATOM 1267 C CA . ILE A 1 162 ? 14.688 0.473 8.639 1.00 80.62 162 ILE A CA 1
ATOM 1268 C C . ILE A 1 162 ? 15.770 1.333 9.261 1.00 80.62 162 ILE A C 1
ATOM 1270 O O . ILE A 1 162 ? 15.924 1.382 10.482 1.00 80.62 162 ILE A O 1
ATOM 1274 N N . ALA A 1 163 ? 16.521 2.023 8.412 1.00 76.25 163 ALA A N 1
ATOM 1275 C CA . ALA A 1 163 ? 17.510 2.989 8.850 1.00 76.25 163 ALA A CA 1
ATOM 1276 C C . ALA A 1 163 ? 16.933 4.399 8.715 1.00 76.25 163 ALA A C 1
ATOM 1278 O O . ALA A 1 163 ? 16.376 4.771 7.677 1.00 76.25 163 ALA A O 1
ATOM 1279 N N . GLY A 1 164 ? 17.094 5.219 9.750 1.00 69.56 164 GLY A N 1
ATOM 1280 C CA . GLY A 1 164 ? 16.758 6.627 9.639 1.00 69.56 164 GLY A CA 1
ATOM 1281 C C . GLY A 1 164 ? 17.406 7.519 10.685 1.00 69.56 164 GLY A C 1
ATOM 1282 O O . GLY A 1 164 ? 18.304 7.116 11.420 1.00 69.56 164 GLY A O 1
ATOM 1283 N N . GLY A 1 165 ? 16.940 8.763 10.724 1.00 58.31 165 GLY A N 1
ATOM 1284 C CA . GLY A 1 165 ? 17.420 9.796 11.635 1.00 58.31 165 GLY A CA 1
ATOM 1285 C C . GLY A 1 165 ? 18.403 10.792 11.018 1.00 58.31 165 GLY A C 1
ATOM 1286 O O . GLY A 1 165 ? 19.450 10.444 10.475 1.00 58.31 165 GLY A O 1
ATOM 1287 N N . SER A 1 166 ? 18.074 12.069 11.204 1.00 63.00 166 SER A N 1
ATOM 1288 C CA . SER A 1 166 ? 19.044 13.155 11.277 1.00 63.00 166 SER A CA 1
ATOM 1289 C C . SER A 1 166 ? 19.961 12.986 12.498 1.00 63.00 166 SER A C 1
ATOM 1291 O O . SER A 1 166 ? 19.559 12.429 13.520 1.00 63.00 166 SER A O 1
ATOM 1293 N N . THR A 1 167 ? 21.186 13.496 12.357 1.00 57.28 167 THR A N 1
ATOM 1294 C CA . THR A 1 167 ? 22.277 13.661 13.342 1.00 57.28 167 THR A CA 1
ATOM 1295 C C . THR A 1 167 ? 22.810 12.434 14.100 1.00 57.28 167 THR A C 1
ATOM 1297 O O . THR A 1 167 ? 24.021 12.399 14.277 1.00 57.28 167 THR A O 1
ATOM 1300 N N . ASN A 1 168 ? 22.012 11.420 14.471 1.00 63.91 168 ASN A N 1
ATOM 1301 C CA . ASN A 1 168 ? 22.479 10.290 15.307 1.00 63.91 168 ASN A CA 1
ATOM 1302 C C . ASN A 1 168 ? 22.154 8.869 14.793 1.00 63.91 168 ASN A C 1
ATOM 1304 O O . ASN A 1 168 ? 22.387 7.925 15.537 1.00 63.91 168 ASN A O 1
ATOM 1308 N N . GLY A 1 169 ? 21.642 8.703 13.564 1.00 69.44 169 GLY A N 1
ATOM 1309 C CA . GLY A 1 169 ? 21.501 7.411 12.861 1.00 69.44 169 GLY A CA 1
ATOM 1310 C C . GLY A 1 169 ? 20.938 6.248 13.695 1.00 69.44 169 GLY A C 1
ATOM 1311 O O . GLY A 1 169 ? 21.680 5.508 14.331 1.00 69.44 169 GLY A O 1
ATOM 1312 N N . THR A 1 170 ? 19.625 6.039 13.668 1.00 72.94 170 THR A N 1
ATOM 1313 C CA . THR A 1 170 ? 18.970 4.903 14.333 1.00 72.94 170 THR A CA 1
ATOM 1314 C C . THR A 1 170 ? 18.609 3.829 13.311 1.00 72.94 170 THR A C 1
ATOM 1316 O O . THR A 1 170 ? 18.083 4.129 12.240 1.00 72.94 170 THR A O 1
ATOM 1319 N N . VAL A 1 171 ? 18.870 2.569 13.659 1.00 76.69 171 VAL A N 1
ATOM 1320 C CA . VAL A 1 171 ? 18.441 1.396 12.890 1.00 76.69 171 VAL A CA 1
ATOM 1321 C C . VAL A 1 171 ? 17.409 0.643 13.716 1.00 76.69 171 VAL A C 1
ATOM 1323 O O . VAL A 1 171 ? 17.655 0.340 14.882 1.00 76.69 171 VAL A O 1
ATOM 1326 N N . ILE A 1 172 ? 16.258 0.361 13.116 1.00 78.88 172 ILE A N 1
ATOM 1327 C CA . ILE A 1 172 ? 15.173 -0.393 13.739 1.00 78.88 172 ILE A CA 1
ATOM 1328 C C . ILE A 1 172 ? 14.984 -1.692 12.980 1.00 78.88 172 ILE A C 1
ATOM 1330 O O . ILE A 1 172 ? 14.928 -1.697 11.752 1.00 78.88 172 ILE A O 1
ATOM 1334 N N . LEU A 1 173 ? 14.861 -2.773 13.738 1.00 82.12 173 LEU A N 1
ATOM 1335 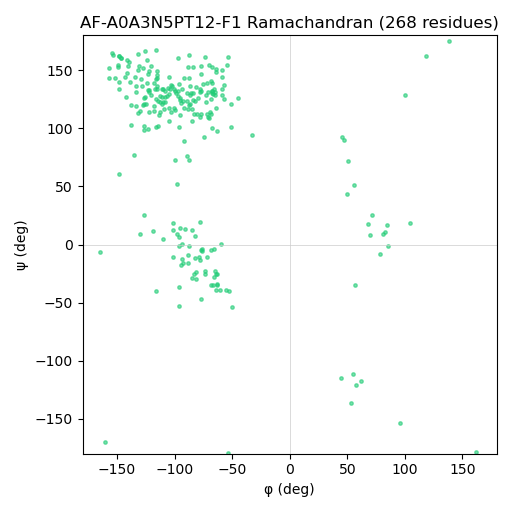C CA . LEU A 1 173 ? 14.407 -4.065 13.259 1.00 82.12 173 LEU A CA 1
ATOM 1336 C C . LEU A 1 173 ? 12.912 -4.191 13.563 1.00 82.12 173 LEU A C 1
ATOM 1338 O O . LEU A 1 173 ? 12.495 -3.970 14.701 1.00 82.12 173 LEU A O 1
ATOM 1342 N N . LEU A 1 174 ? 12.119 -4.516 12.550 1.00 78.69 174 LEU A N 1
ATOM 1343 C CA . LEU A 1 174 ? 10.679 -4.697 12.657 1.00 78.69 174 LEU A CA 1
ATOM 1344 C C . LEU A 1 174 ? 10.297 -6.098 12.203 1.00 78.69 174 LEU A C 1
ATOM 1346 O O . LEU A 1 174 ? 10.638 -6.506 11.095 1.00 78.69 174 LEU A O 1
ATOM 1350 N N . THR A 1 175 ? 9.493 -6.763 13.017 1.00 77.88 175 THR A N 1
ATOM 1351 C CA . THR A 1 175 ? 8.820 -8.005 12.644 1.00 77.88 175 THR A CA 1
ATOM 1352 C C . THR A 1 175 ? 7.429 -7.677 12.112 1.00 77.88 175 THR A C 1
ATOM 1354 O O . THR A 1 175 ? 6.703 -6.858 12.685 1.00 77.88 175 THR A O 1
ATOM 1357 N N . LEU A 1 176 ? 7.051 -8.289 10.989 1.00 73.00 176 LEU A N 1
ATOM 1358 C CA . LEU A 1 176 ? 5.737 -8.111 10.369 1.00 73.00 176 LEU A CA 1
ATOM 1359 C C . LEU A 1 176 ? 4.750 -9.139 10.934 1.00 73.00 176 LEU A C 1
ATOM 1361 O O . LEU A 1 176 ? 4.402 -10.127 10.281 1.00 73.00 176 LEU A O 1
ATOM 1365 N N . ASP A 1 177 ? 4.291 -8.891 12.160 1.00 63.94 177 ASP A N 1
ATOM 1366 C CA . ASP A 1 177 ? 3.270 -9.723 12.792 1.00 63.94 177 ASP A CA 1
ATOM 1367 C C . ASP A 1 177 ? 1.901 -9.498 12.123 1.00 63.94 177 ASP A C 1
ATOM 1369 O O . ASP A 1 177 ? 1.275 -8.443 12.245 1.00 63.94 177 ASP A O 1
ATOM 1373 N N . SER A 1 178 ? 1.430 -10.512 11.391 1.00 52.62 178 SER A N 1
ATOM 1374 C CA . SER A 1 178 ? 0.112 -10.514 10.743 1.00 52.62 178 SER A CA 1
ATOM 1375 C C . SER A 1 178 ? -1.045 -10.768 11.717 1.00 52.62 178 SER A C 1
ATOM 1377 O O . SER A 1 178 ? -2.205 -10.721 11.312 1.00 52.62 178 SER A O 1
ATOM 1379 N N . THR A 1 179 ? -0.770 -11.073 12.987 1.00 50.16 179 THR A N 1
ATOM 1380 C CA . THR A 1 179 ? -1.791 -11.365 13.998 1.00 50.16 179 THR A CA 1
ATOM 1381 C C . THR A 1 179 ? -2.267 -10.080 14.688 1.00 50.16 179 THR A C 1
ATOM 1383 O O . THR A 1 179 ? -1.961 -9.799 15.834 1.00 50.16 179 THR A O 1
ATOM 1386 N N . ALA A 1 180 ? -3.053 -9.279 13.959 1.00 41.69 180 ALA A N 1
ATOM 1387 C CA . ALA A 1 180 ? -3.870 -8.168 14.468 1.00 41.69 180 ALA A CA 1
ATOM 1388 C C . ALA A 1 180 ? -3.170 -7.188 15.443 1.00 41.69 180 ALA A C 1
ATOM 1390 O O . ALA A 1 180 ? -3.286 -7.291 16.665 1.00 41.69 180 ALA A O 1
ATOM 1391 N N . SER A 1 181 ? -2.546 -6.132 14.915 1.00 46.69 181 SER A N 1
ATOM 1392 C CA . SER A 1 181 ? -2.079 -5.021 15.752 1.00 46.69 181 SER A CA 1
ATOM 1393 C C . SER A 1 181 ? -3.265 -4.220 16.311 1.00 46.69 181 SER A C 1
ATOM 1395 O O . SER A 1 181 ? -3.989 -3.549 15.574 1.00 46.69 181 SER A O 1
ATOM 1397 N N . SER A 1 182 ? -3.460 -4.258 17.631 1.00 46.66 182 SER A N 1
ATOM 1398 C CA . SER A 1 182 ? -4.359 -3.339 18.332 1.00 46.66 182 SER A CA 1
ATOM 1399 C C . SER A 1 182 ? -3.781 -1.926 18.292 1.00 46.66 182 SER A C 1
ATOM 1401 O O . SER A 1 182 ? -2.664 -1.723 18.768 1.00 46.66 182 SER A O 1
ATOM 1403 N N . VAL A 1 183 ? -4.532 -0.936 17.803 1.00 48.78 183 VAL A N 1
ATOM 1404 C CA . VAL A 1 183 ? -4.139 0.469 17.964 1.00 48.78 183 VAL A CA 1
ATOM 1405 C C . VAL A 1 183 ? -5.306 1.303 18.465 1.00 48.78 183 VAL A C 1
ATOM 1407 O O . VAL A 1 183 ? -6.290 1.511 17.763 1.00 48.78 183 VAL A O 1
ATOM 1410 N N . ALA A 1 184 ? -5.174 1.801 19.692 1.00 48.41 184 ALA A N 1
ATOM 1411 C CA . ALA A 1 184 ? -6.023 2.854 20.225 1.00 48.41 184 ALA A CA 1
ATOM 1412 C C . ALA A 1 184 ? -5.457 4.220 19.807 1.00 48.41 184 ALA A C 1
ATOM 1414 O O . ALA A 1 184 ? -4.281 4.488 20.039 1.00 48.41 184 ALA A O 1
ATOM 1415 N N . TYR A 1 185 ? -6.286 5.105 19.252 1.00 47.12 185 TYR A N 1
ATOM 1416 C CA . TYR A 1 185 ? -5.997 6.540 19.268 1.00 47.12 185 TYR A CA 1
ATOM 1417 C C . TYR A 1 185 ? -6.713 7.163 20.469 1.00 47.12 185 TYR A C 1
ATOM 1419 O O . TYR A 1 185 ? -7.938 7.247 20.489 1.00 47.12 185 TYR A O 1
ATOM 1427 N N . ASN A 1 186 ? -5.941 7.619 21.458 1.00 47.50 186 ASN A N 1
ATOM 1428 C CA . ASN A 1 186 ? -6.406 8.509 22.521 1.00 47.50 186 ASN A CA 1
ATOM 1429 C C . ASN A 1 186 ? -5.680 9.850 22.361 1.00 47.50 186 ASN A C 1
ATOM 1431 O O . ASN A 1 186 ? -4.525 9.963 22.753 1.00 47.50 186 ASN A O 1
ATOM 1435 N N . ASN A 1 187 ? -6.354 10.862 21.812 1.00 42.97 187 ASN A N 1
ATOM 1436 C CA . ASN A 1 187 ? -5.847 12.244 21.805 1.00 42.97 187 ASN A CA 1
ATOM 1437 C C . ASN A 1 187 ? -6.514 13.127 22.877 1.00 42.97 187 ASN A C 1
ATOM 1439 O O . ASN A 1 187 ? -6.361 14.344 22.836 1.00 42.97 187 ASN A O 1
ATOM 1443 N N . ASP A 1 188 ? -7.248 12.545 23.832 1.00 45.62 188 ASP A N 1
ATOM 1444 C CA . ASP A 1 188 ? -7.914 13.301 24.898 1.00 45.62 188 ASP A CA 1
ATOM 1445 C C . ASP A 1 188 ? -7.204 13.033 26.243 1.00 45.62 188 ASP A C 1
ATOM 1447 O O . ASP A 1 188 ? -7.189 11.883 26.697 1.00 45.62 188 ASP A O 1
ATOM 1451 N N . PRO A 1 189 ? -6.601 14.045 26.898 1.00 48.66 189 PRO A N 1
ATOM 1452 C CA . PRO A 1 189 ? -5.880 13.876 28.166 1.00 48.66 189 PRO A CA 1
ATOM 1453 C C . PRO A 1 189 ? -6.780 13.472 29.352 1.00 48.66 189 PRO A C 1
ATOM 1455 O O . PRO A 1 189 ? -6.274 13.185 30.435 1.00 48.66 189 PRO A O 1
ATOM 1458 N N . LEU A 1 190 ? -8.102 13.394 29.154 1.00 53.06 190 LEU A N 1
ATOM 1459 C CA . LEU A 1 190 ? -9.077 12.807 30.076 1.00 53.06 190 LEU A CA 1
ATOM 1460 C C . LEU A 1 190 ? -10.085 11.981 29.249 1.00 53.06 190 LEU A C 1
ATOM 1462 O O . LEU A 1 190 ? -10.950 12.579 28.606 1.00 53.06 190 LEU A O 1
ATOM 1466 N N . PRO A 1 191 ? -10.021 10.635 29.198 1.00 58.34 191 PRO A N 1
ATOM 1467 C CA . PRO A 1 191 ? -10.848 9.879 28.264 1.00 58.34 191 PRO A CA 1
ATOM 1468 C C . PRO A 1 191 ? -12.300 9.844 28.758 1.00 58.34 191 PRO A C 1
ATOM 1470 O O . PRO A 1 191 ? -12.696 8.971 29.525 1.00 58.34 191 PRO A O 1
ATOM 1473 N N . GLN A 1 192 ? -13.119 10.795 28.301 1.00 71.50 192 GLN A N 1
ATOM 1474 C CA . GLN A 1 192 ? -14.579 10.697 28.423 1.00 71.50 192 GLN A CA 1
ATOM 1475 C C . GLN A 1 192 ? -15.131 9.542 27.573 1.00 71.50 192 GLN A C 1
ATOM 1477 O O . GLN A 1 192 ? -16.174 8.972 27.894 1.00 71.50 192 GLN A O 1
ATOM 1482 N N . VAL A 1 193 ? -14.428 9.202 26.487 1.00 81.81 193 VAL A N 1
ATOM 1483 C CA . VAL A 1 193 ? -14.745 8.092 25.589 1.00 81.81 193 VAL A CA 1
ATOM 1484 C C . VAL A 1 193 ? -13.449 7.519 25.012 1.00 81.81 193 VAL A C 1
ATOM 1486 O O . VAL A 1 193 ? -12.566 8.286 24.634 1.00 81.81 193 VAL A O 1
ATOM 1489 N N . SER A 1 194 ? -13.348 6.195 24.895 1.00 86.25 194 SER A N 1
ATOM 1490 C CA . SER A 1 194 ? -12.304 5.521 24.113 1.00 86.25 194 SER A CA 1
ATOM 1491 C C . SER A 1 194 ? -12.879 4.337 23.341 1.00 86.25 194 SER A C 1
ATOM 1493 O O . SER A 1 194 ? -13.925 3.799 23.704 1.00 86.25 194 SER A O 1
ATOM 1495 N N . ALA A 1 195 ? -12.208 3.932 22.263 1.00 88.81 195 ALA A N 1
ATOM 1496 C CA . ALA A 1 195 ? -12.596 2.761 21.493 1.00 88.81 195 ALA A CA 1
ATOM 1497 C C . ALA A 1 195 ? -11.363 1.997 20.995 1.00 88.81 195 ALA A C 1
ATOM 1499 O O . ALA A 1 195 ? -10.339 2.600 20.667 1.00 88.81 195 ALA A O 1
ATOM 1500 N N . ARG A 1 196 ? -11.450 0.666 20.962 1.00 86.88 196 ARG A N 1
ATOM 1501 C CA . ARG A 1 196 ? -10.381 -0.228 20.494 1.00 86.88 196 ARG A CA 1
ATOM 1502 C C . ARG A 1 196 ? -10.954 -1.499 19.875 1.00 86.88 196 ARG A C 1
ATOM 1504 O O . ARG A 1 196 ? -12.034 -1.942 20.256 1.00 86.88 196 ARG A O 1
ATOM 1511 N N . MET A 1 197 ? -10.208 -2.096 18.953 1.00 85.06 197 MET A N 1
ATOM 1512 C CA . MET A 1 197 ? -10.534 -3.386 18.341 1.00 85.06 197 MET A CA 1
ATOM 1513 C C . MET A 1 197 ? -9.670 -4.499 18.943 1.00 85.06 197 MET A C 1
ATOM 1515 O O . MET A 1 197 ? -8.462 -4.324 19.101 1.00 85.06 197 MET A O 1
ATOM 1519 N N . PHE A 1 198 ? -10.282 -5.652 19.221 1.00 81.44 198 PHE A N 1
ATOM 1520 C CA . PHE A 1 198 ? -9.605 -6.920 19.507 1.00 81.44 198 PHE A CA 1
ATOM 1521 C C . PHE A 1 198 ? -10.134 -8.008 18.585 1.00 81.44 198 PHE A C 1
ATOM 1523 O O . PHE A 1 198 ? -11.226 -8.544 18.799 1.00 81.44 198 PHE A O 1
ATOM 1530 N N . GLY A 1 199 ? -9.365 -8.329 17.545 1.00 79.12 199 GLY A N 1
ATOM 1531 C CA . GLY A 1 199 ? -9.825 -9.214 16.480 1.00 79.12 199 GLY A CA 1
ATOM 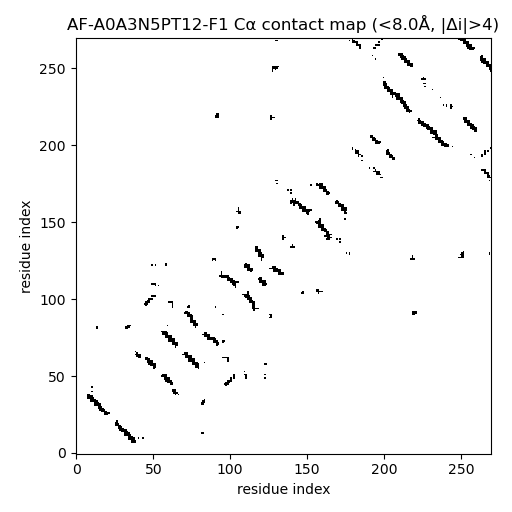1532 C C . GLY A 1 199 ? -11.127 -8.685 15.876 1.00 79.12 199 GLY A C 1
ATOM 1533 O O . GLY A 1 199 ? -11.149 -7.624 15.264 1.00 79.12 199 GLY A O 1
ATOM 1534 N N . THR A 1 200 ? -12.226 -9.405 16.098 1.00 88.19 200 THR A N 1
ATOM 1535 C CA . THR A 1 200 ? -13.574 -9.038 15.625 1.00 88.19 200 THR A CA 1
ATOM 1536 C C . THR A 1 200 ? -14.424 -8.307 16.667 1.00 88.19 200 THR A C 1
ATOM 1538 O O . THR A 1 200 ? -15.543 -7.913 16.361 1.00 88.19 200 THR A O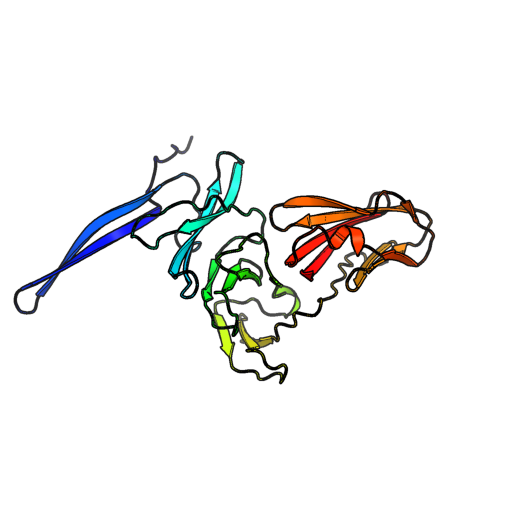 1
ATOM 1541 N N . THR A 1 201 ? -13.915 -8.085 17.882 1.00 90.12 201 THR A N 1
ATOM 1542 C CA . THR A 1 201 ? -14.650 -7.385 18.946 1.00 90.12 201 THR A CA 1
ATOM 1543 C C . THR A 1 201 ? -14.285 -5.906 18.973 1.00 90.12 201 THR A C 1
ATOM 1545 O O . THR A 1 201 ? -13.118 -5.559 19.158 1.00 90.12 201 THR A O 1
ATOM 1548 N N . LEU A 1 202 ? -15.285 -5.034 18.874 1.00 92.50 202 LEU A N 1
ATOM 1549 C CA . LEU A 1 202 ? -15.156 -3.613 19.180 1.00 92.50 202 LEU A CA 1
ATOM 1550 C C . LEU A 1 202 ? -15.456 -3.374 20.663 1.00 92.50 202 LEU A C 1
ATOM 1552 O O . LEU A 1 202 ? -16.544 -3.689 21.146 1.00 92.50 202 LEU A O 1
ATOM 1556 N N . GLU A 1 203 ? -14.509 -2.776 21.375 1.00 93.56 203 GLU A N 1
ATOM 1557 C CA . GLU A 1 203 ? -14.684 -2.298 22.744 1.00 93.56 203 GLU A CA 1
ATOM 1558 C C . GLU A 1 203 ? -14.777 -0.771 22.765 1.00 93.56 203 GLU A C 1
ATOM 1560 O O . GLU A 1 203 ? -13.894 -0.093 22.240 1.00 93.56 203 GLU A O 1
ATOM 1565 N N . VAL A 1 204 ? -15.818 -0.228 23.399 1.00 92.69 204 VAL A N 1
ATOM 1566 C CA . VAL A 1 204 ? -16.034 1.216 23.566 1.00 92.69 204 VAL A CA 1
ATOM 1567 C C . VAL A 1 204 ? -16.275 1.527 25.037 1.00 92.69 204 VAL A C 1
ATOM 1569 O O . VAL A 1 204 ? -17.241 1.045 25.627 1.00 92.69 204 VAL A O 1
ATOM 1572 N N . VAL A 1 205 ? -15.423 2.353 25.636 1.00 91.69 205 VAL A N 1
ATOM 1573 C CA . VAL A 1 205 ? -15.594 2.835 27.011 1.00 91.69 205 VAL A CA 1
ATOM 1574 C C . VAL A 1 205 ? -16.213 4.221 26.974 1.00 91.69 205 VAL A C 1
ATOM 1576 O O . VAL A 1 205 ? -15.711 5.092 26.270 1.00 91.69 205 VAL A O 1
ATOM 1579 N N . THR A 1 206 ? -17.274 4.443 27.745 1.00 91.00 206 THR A N 1
ATOM 1580 C CA . THR A 1 206 ? -17.933 5.751 27.875 1.00 91.00 206 THR A CA 1
ATOM 1581 C C . THR A 1 206 ? -18.136 6.108 29.347 1.00 91.00 206 THR A C 1
ATOM 1583 O O . THR A 1 206 ? -18.235 5.233 30.206 1.00 91.00 206 THR A O 1
ATOM 1586 N N . THR A 1 207 ? -18.212 7.395 29.677 1.00 90.06 207 THR A N 1
ATOM 1587 C CA . THR A 1 207 ? -18.496 7.850 31.054 1.00 90.06 207 THR A CA 1
ATOM 1588 C C . THR A 1 207 ? -19.986 7.992 31.363 1.00 90.06 207 THR A C 1
ATOM 1590 O O . THR A 1 207 ? -20.367 8.058 32.529 1.00 90.06 207 THR A O 1
ATOM 1593 N N . GLN A 1 208 ? -20.835 8.023 30.336 1.00 91.25 208 GLN A N 1
ATOM 1594 C CA . GLN A 1 208 ? -22.285 8.174 30.451 1.00 91.25 208 GLN A CA 1
ATOM 1595 C C . GLN A 1 208 ? -23.006 7.399 29.337 1.00 91.25 208 GLN A C 1
ATOM 1597 O O . GLN A 1 208 ? -22.383 7.095 28.312 1.00 91.25 208 GLN A O 1
ATOM 1602 N N . PRO A 1 209 ? -24.306 7.087 29.497 1.00 94.56 209 PRO A N 1
ATOM 1603 C CA . PRO A 1 209 ? -25.089 6.478 28.430 1.00 94.56 209 PRO A CA 1
ATOM 1604 C C . PRO A 1 209 ? -25.107 7.359 27.176 1.00 94.56 209 PRO A C 1
ATOM 1606 O O . PRO A 1 209 ? -25.404 8.550 27.254 1.00 94.56 209 PRO A O 1
ATOM 1609 N N . VAL A 1 210 ? -24.786 6.782 26.019 1.00 94.69 210 VAL A N 1
ATOM 1610 C CA . VAL A 1 210 ? -24.630 7.525 24.759 1.00 94.69 210 VAL A CA 1
ATOM 1611 C C . VAL A 1 210 ? -24.824 6.600 23.558 1.00 94.69 210 VAL A C 1
ATOM 1613 O O . VAL A 1 210 ? -24.560 5.404 23.644 1.00 94.69 210 VAL A O 1
ATOM 1616 N N . MET A 1 211 ? -25.277 7.144 22.429 1.00 96.12 211 MET A N 1
ATOM 1617 C CA . MET A 1 211 ? -25.399 6.390 21.180 1.00 96.12 211 MET A CA 1
ATOM 1618 C C . MET A 1 211 ? -24.025 6.007 20.623 1.00 96.12 211 MET A C 1
ATOM 1620 O O . MET A 1 211 ? -23.144 6.858 20.500 1.00 96.12 211 MET A O 1
ATOM 1624 N N . ILE A 1 212 ? -23.873 4.739 20.242 1.00 96.19 212 ILE A N 1
ATOM 1625 C CA . ILE A 1 212 ? -22.667 4.171 19.636 1.00 96.19 212 ILE A CA 1
ATOM 1626 C C . ILE A 1 212 ? -23.041 3.563 18.283 1.00 96.19 212 ILE A C 1
ATOM 1628 O O . ILE A 1 212 ? -24.015 2.822 18.173 1.00 96.19 212 ILE A O 1
ATOM 1632 N N . SER A 1 213 ? -22.265 3.863 17.248 1.00 96.25 213 SER A N 1
ATOM 1633 C CA . SER A 1 213 ? -22.344 3.203 15.938 1.00 96.25 213 SER A CA 1
ATOM 1634 C C . SER A 1 213 ? -20.948 3.017 15.371 1.00 96.25 213 SER A C 1
ATOM 1636 O O . SER A 1 213 ? -20.019 3.724 15.771 1.00 96.25 213 SER A O 1
ATOM 1638 N N . ALA A 1 214 ? -20.797 2.081 14.443 1.00 94.56 214 ALA A N 1
ATOM 1639 C CA . ALA A 1 214 ? -19.529 1.861 13.772 1.00 94.56 214 ALA A CA 1
ATOM 1640 C C . ALA A 1 214 ? -19.727 1.546 12.289 1.00 94.56 214 ALA A C 1
ATOM 1642 O O . ALA A 1 214 ? -20.717 0.931 11.882 1.00 94.56 214 ALA A O 1
ATOM 1643 N N . GLN A 1 215 ? -18.761 1.981 11.491 1.00 93.56 215 GLN A N 1
ATOM 1644 C CA . GLN A 1 215 ? -18.666 1.666 10.075 1.00 93.56 215 GLN A CA 1
ATOM 1645 C C . GLN A 1 215 ? -17.211 1.367 9.721 1.00 93.56 215 GLN A C 1
ATOM 1647 O O . GLN A 1 215 ? -16.288 2.032 10.197 1.00 93.56 215 GLN A O 1
ATOM 1652 N N . LEU A 1 216 ? -17.017 0.366 8.875 1.00 88.94 216 LEU A N 1
ATOM 1653 C CA . LEU A 1 216 ? -15.738 0.056 8.268 1.00 88.94 216 LEU A CA 1
ATOM 1654 C C . LEU A 1 216 ? -15.487 1.029 7.121 1.00 88.94 216 LEU A C 1
ATOM 1656 O O . LEU A 1 216 ? -16.363 1.247 6.289 1.00 88.94 216 LEU A O 1
ATOM 1660 N N . VAL A 1 217 ? -14.288 1.582 7.057 1.00 85.69 217 VAL A N 1
ATOM 1661 C CA . VAL A 1 217 ? -13.804 2.382 5.938 1.00 85.69 217 VAL A CA 1
ATOM 1662 C C . VAL A 1 217 ? -12.604 1.650 5.357 1.00 85.69 217 VAL A C 1
ATOM 1664 O O . VAL A 1 217 ? -11.596 1.449 6.042 1.00 85.69 217 VAL A O 1
ATOM 1667 N N . THR A 1 218 ? -12.732 1.185 4.117 1.00 80.25 218 THR A N 1
ATOM 1668 C CA . THR A 1 218 ? -11.615 0.589 3.384 1.00 80.25 218 THR A CA 1
ATOM 1669 C C . THR A 1 218 ? -10.643 1.673 2.951 1.00 80.25 218 THR A C 1
ATOM 1671 O O . THR A 1 218 ? -10.959 2.863 2.917 1.00 80.25 218 THR A O 1
ATOM 1674 N N . THR A 1 219 ? -9.427 1.265 2.622 1.00 73.69 219 THR A N 1
ATOM 1675 C CA . THR A 1 219 ? -8.351 2.177 2.230 1.00 73.69 219 THR A CA 1
ATOM 1676 C C . THR A 1 219 ? -8.636 2.946 0.944 1.00 73.69 219 THR A C 1
ATOM 1678 O O . THR A 1 219 ? -8.142 4.053 0.792 1.00 73.69 219 THR A O 1
ATOM 1681 N N . ASP A 1 220 ? -9.481 2.414 0.060 1.00 74.38 220 ASP A N 1
ATOM 1682 C CA . ASP A 1 220 ? -9.989 3.109 -1.129 1.00 74.38 220 ASP A CA 1
ATOM 1683 C C . ASP A 1 220 ? -11.183 4.048 -0.844 1.00 74.38 220 ASP A C 1
ATOM 1685 O O . ASP A 1 220 ? -11.785 4.589 -1.770 1.00 74.38 220 ASP A O 1
ATOM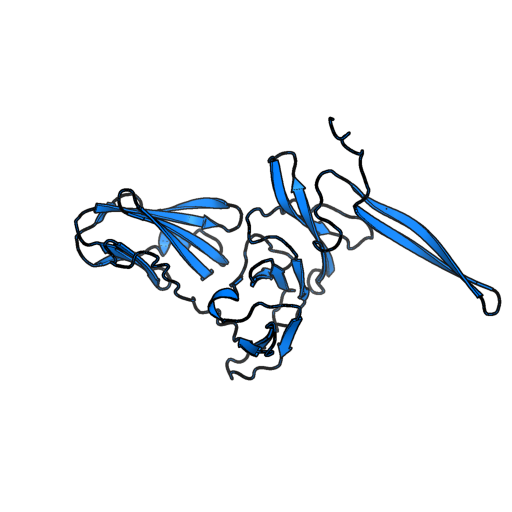 1689 N N . GLY A 1 221 ? -11.534 4.249 0.430 1.00 77.06 221 GLY A N 1
ATOM 1690 C CA . GLY A 1 221 ? -12.561 5.188 0.881 1.00 77.06 221 GLY A CA 1
ATOM 1691 C C . GLY A 1 221 ? -13.990 4.643 0.879 1.00 77.06 221 GLY A C 1
ATOM 1692 O O . GLY A 1 221 ? -14.905 5.359 1.298 1.00 77.06 221 GLY A O 1
ATOM 1693 N N . ARG A 1 222 ? -14.225 3.393 0.455 1.00 83.19 222 ARG A N 1
ATOM 1694 C CA . ARG A 1 222 ? -15.568 2.795 0.544 1.00 83.19 222 ARG A CA 1
ATOM 1695 C C . ARG A 1 222 ? -15.954 2.568 2.005 1.00 83.19 222 ARG A C 1
ATOM 1697 O O . ARG A 1 222 ? -15.149 2.141 2.829 1.00 83.19 222 ARG A O 1
ATOM 1704 N N . MET A 1 223 ? -17.212 2.858 2.325 1.00 87.62 223 MET A N 1
ATOM 1705 C CA . MET A 1 223 ? -17.753 2.729 3.676 1.00 87.62 223 MET A CA 1
ATOM 1706 C C . MET A 1 223 ? -18.770 1.595 3.739 1.00 87.62 223 MET A C 1
ATOM 1708 O O . MET A 1 223 ? -19.676 1.525 2.908 1.00 87.62 223 MET A O 1
ATOM 1712 N N . PHE A 1 224 ? -18.653 0.752 4.758 1.00 88.56 224 PHE A N 1
ATOM 1713 C CA . PHE A 1 224 ? -19.558 -0.359 5.010 1.00 88.56 224 PHE A CA 1
ATOM 1714 C C . PHE A 1 224 ? -20.090 -0.281 6.446 1.00 88.56 224 PHE A C 1
ATOM 1716 O O . PHE A 1 224 ? -19.299 -0.187 7.387 1.00 88.56 224 PHE A O 1
ATOM 1723 N N . PRO A 1 225 ? -21.414 -0.295 6.660 1.00 89.12 225 PRO A N 1
ATOM 1724 C CA . PRO A 1 225 ? -21.975 -0.276 8.007 1.00 89.12 225 PRO A CA 1
ATOM 1725 C C . PRO A 1 225 ? -21.632 -1.580 8.741 1.00 89.12 225 PRO A C 1
ATOM 1727 O O . PRO A 1 225 ? -21.874 -2.661 8.211 1.00 89.12 225 PRO A O 1
ATOM 1730 N N . THR A 1 226 ? -21.097 -1.488 9.964 1.00 91.44 226 THR A N 1
ATOM 1731 C CA . THR A 1 226 ? -20.724 -2.669 10.770 1.00 91.44 226 THR A CA 1
ATOM 1732 C C . THR A 1 226 ? -21.529 -2.792 12.053 1.00 91.44 226 THR A C 1
ATOM 1734 O O . THR A 1 226 ? -21.950 -3.890 12.405 1.00 91.44 226 THR A O 1
ATOM 1737 N N . GLN A 1 227 ? -21.797 -1.673 12.729 1.00 94.25 227 GLN A N 1
ATOM 1738 C CA . GLN A 1 227 ? -22.628 -1.616 13.927 1.00 94.25 227 GLN A CA 1
ATOM 1739 C C . GLN A 1 227 ? -23.673 -0.515 13.775 1.00 94.25 227 GLN A C 1
ATOM 1741 O O . GLN A 1 227 ? -23.350 0.676 13.738 1.00 94.25 227 GLN A O 1
ATOM 1746 N N . SER A 1 228 ? -24.943 -0.919 13.739 1.00 93.62 228 SER A N 1
ATOM 1747 C CA . SER A 1 228 ? -26.063 0.024 13.719 1.00 93.62 228 SER A CA 1
ATOM 1748 C C . SER A 1 228 ? -26.110 0.854 15.012 1.00 93.62 228 SER A C 1
ATOM 1750 O O . SER A 1 228 ? -25.742 0.334 16.075 1.00 93.62 228 SER A O 1
ATOM 1752 N N . PRO A 1 229 ? -26.581 2.117 14.958 1.00 95.94 229 PRO A N 1
ATOM 1753 C CA . PRO A 1 229 ? -26.704 2.971 16.135 1.00 95.94 229 PRO A CA 1
ATOM 1754 C C . PRO A 1 229 ? -27.448 2.279 17.275 1.00 95.94 229 PRO A C 1
ATOM 1756 O O . PRO A 1 229 ? -28.595 1.872 17.123 1.00 95.94 229 PRO A O 1
ATOM 1759 N N . THR A 1 230 ? -26.782 2.143 18.418 1.00 96.25 230 THR A N 1
ATOM 1760 C CA . THR A 1 230 ? -27.308 1.475 19.612 1.00 96.25 230 THR A CA 1
ATOM 1761 C C . THR A 1 230 ? -27.012 2.320 20.846 1.00 96.25 230 THR A C 1
ATOM 1763 O O . THR A 1 230 ? -25.961 2.956 20.928 1.00 96.25 230 THR A O 1
ATOM 1766 N N . GLN A 1 231 ? -27.927 2.336 21.813 1.00 96.56 231 GLN A N 1
ATOM 1767 C CA . GLN A 1 231 ? -27.713 3.017 23.087 1.00 96.56 231 GLN A CA 1
ATOM 1768 C C . GLN A 1 231 ? -26.688 2.237 23.927 1.00 96.56 231 GLN A C 1
ATOM 1770 O O . GLN A 1 231 ? -26.973 1.130 24.378 1.00 96.56 231 GLN A O 1
ATOM 1775 N N . GLY A 1 232 ? -25.506 2.812 24.145 1.00 93.75 232 GLY A N 1
ATOM 1776 C CA . GLY A 1 232 ? -24.494 2.286 25.058 1.00 93.75 232 GLY A CA 1
ATOM 1777 C C . GLY A 1 232 ? -24.746 2.711 26.505 1.00 93.75 232 GLY A C 1
ATOM 1778 O O . GLY A 1 232 ? -25.333 3.766 26.764 1.00 93.75 232 GLY A O 1
ATOM 1779 N N . SER A 1 233 ? -24.281 1.903 27.455 1.00 95.12 233 SER A N 1
ATOM 1780 C CA . SER A 1 233 ? -24.252 2.245 28.881 1.00 95.12 233 SER A CA 1
ATOM 1781 C C . SER A 1 233 ? -22.969 2.991 29.238 1.00 95.12 233 SER A C 1
ATOM 1783 O O . SER A 1 233 ? -21.981 2.903 28.513 1.00 95.12 233 SER A O 1
ATOM 1785 N N . ALA A 1 234 ? -22.952 3.668 30.389 1.00 92.81 234 ALA A N 1
ATOM 1786 C CA . ALA A 1 234 ? -21.691 4.073 31.007 1.00 92.81 234 ALA A CA 1
ATOM 1787 C C . ALA A 1 234 ? -20.827 2.830 31.301 1.00 92.81 234 ALA A C 1
ATOM 1789 O O . ALA A 1 234 ? -21.353 1.780 31.677 1.00 92.81 234 ALA A O 1
ATOM 1790 N N . GLY A 1 235 ? -19.512 2.950 31.150 1.00 90.38 235 GLY A N 1
ATOM 1791 C CA . GLY A 1 235 ? -18.559 1.853 31.284 1.00 90.38 235 GLY A CA 1
ATOM 1792 C C . GLY A 1 235 ? -18.193 1.211 29.945 1.00 90.38 235 GLY A C 1
ATOM 1793 O O . GLY A 1 235 ? -18.199 1.860 28.901 1.00 90.38 235 GLY A O 1
ATOM 1794 N N . MET A 1 236 ? -17.804 -0.063 29.990 1.00 93.94 236 MET A N 1
ATOM 1795 C CA . MET A 1 236 ? -17.343 -0.821 28.825 1.00 93.94 236 MET A CA 1
ATOM 1796 C C . MET A 1 236 ? -18.526 -1.407 28.046 1.00 93.94 236 MET A C 1
ATOM 1798 O O . MET A 1 236 ? -19.303 -2.186 28.591 1.00 93.94 236 MET A O 1
ATOM 1802 N N . ASN A 1 237 ? -18.602 -1.099 26.756 1.00 95.00 237 ASN A N 1
ATOM 1803 C CA . ASN A 1 237 ? -19.544 -1.665 25.796 1.00 95.00 237 ASN A CA 1
ATOM 1804 C C . ASN A 1 237 ? -18.764 -2.559 24.820 1.00 95.00 237 ASN A C 1
ATOM 1806 O O . ASN A 1 237 ? -17.707 -2.156 24.334 1.00 95.00 237 ASN A O 1
ATOM 1810 N N . ARG A 1 238 ? -19.266 -3.765 24.535 1.00 96.44 238 ARG A N 1
ATOM 1811 C CA . ARG A 1 238 ? -18.627 -4.726 23.623 1.00 96.44 238 ARG A CA 1
ATOM 1812 C C . ARG A 1 238 ? -19.567 -5.087 22.485 1.00 96.44 238 ARG A C 1
ATOM 1814 O O . ARG A 1 238 ? -20.715 -5.440 22.740 1.00 96.44 238 ARG A O 1
ATOM 1821 N N . PHE A 1 239 ? -19.054 -5.055 21.263 1.00 95.12 239 PHE A N 1
ATOM 1822 C CA . PHE A 1 239 ? -19.791 -5.405 20.054 1.00 95.12 239 PHE A CA 1
ATOM 1823 C C . PHE A 1 239 ? -19.006 -6.469 19.284 1.00 95.12 239 PHE A C 1
ATOM 1825 O O . PHE A 1 239 ? -17.854 -6.236 18.920 1.00 95.12 239 PHE A O 1
ATOM 1832 N N . ASP A 1 240 ? -19.609 -7.636 19.056 1.00 93.50 240 ASP A N 1
ATOM 1833 C CA . ASP A 1 240 ? -19.041 -8.653 18.168 1.00 93.50 240 ASP A CA 1
ATOM 1834 C C . ASP A 1 240 ? -19.367 -8.272 16.723 1.00 93.50 240 ASP A C 1
ATOM 1836 O O . ASP A 1 240 ? -20.526 -8.269 16.309 1.00 93.50 240 ASP A O 1
ATOM 1840 N N . LEU A 1 241 ? -18.336 -7.915 15.964 1.00 91.94 241 LEU A N 1
ATOM 1841 C CA . LEU A 1 241 ? -18.454 -7.500 14.574 1.00 91.94 241 LEU A CA 1
ATOM 1842 C C . LEU A 1 241 ? -18.142 -8.640 13.604 1.00 91.94 241 LEU A C 1
ATOM 1844 O O . LEU A 1 241 ? -18.032 -8.383 12.409 1.00 91.94 241 LEU A O 1
ATOM 1848 N N . ARG A 1 242 ? -17.988 -9.892 14.063 1.00 88.56 242 ARG A N 1
ATOM 1849 C CA . ARG A 1 242 ? -17.578 -11.017 13.208 1.00 88.56 242 ARG A CA 1
ATOM 1850 C C . ARG A 1 242 ? -18.417 -11.125 11.941 1.00 88.56 242 ARG A C 1
ATOM 1852 O O . ARG A 1 242 ? -17.853 -11.082 10.857 1.00 88.56 242 ARG A O 1
ATOM 1859 N N . GLN A 1 243 ? -19.741 -11.186 12.069 1.00 87.88 243 GLN A N 1
ATOM 1860 C CA . GLN A 1 243 ? -20.633 -11.330 10.914 1.00 87.88 243 GLN A CA 1
ATOM 1861 C C . GLN A 1 243 ? -20.554 -10.123 9.968 1.00 87.88 243 GLN A C 1
ATOM 1863 O O . GLN A 1 243 ? -20.567 -10.284 8.750 1.00 87.88 243 GLN A O 1
ATOM 1868 N N . ALA A 1 244 ? -20.440 -8.914 10.525 1.00 87.06 244 ALA A N 1
ATOM 1869 C CA . ALA A 1 244 ? -20.292 -7.698 9.735 1.00 87.06 244 ALA A CA 1
ATOM 1870 C C . ALA A 1 244 ? -18.955 -7.666 8.983 1.00 87.06 244 ALA A C 1
ATOM 1872 O O . ALA A 1 244 ? -18.889 -7.179 7.863 1.00 87.06 244 ALA A O 1
ATOM 1873 N N . LEU A 1 245 ? -17.891 -8.207 9.578 1.00 85.38 245 LEU A N 1
ATOM 1874 C CA . LEU A 1 245 ? -16.552 -8.222 8.999 1.00 85.38 245 LEU A CA 1
ATOM 1875 C C . LEU A 1 245 ? -16.323 -9.405 8.050 1.00 85.38 245 LEU A C 1
ATOM 1877 O O . LEU A 1 245 ? -15.535 -9.274 7.120 1.00 85.38 245 LEU A O 1
ATOM 1881 N N . GLU A 1 246 ? -16.999 -10.540 8.247 1.00 83.69 246 GLU A N 1
ATOM 1882 C CA . GLU A 1 246 ? -16.865 -11.758 7.435 1.00 83.69 246 GLU A CA 1
ATOM 1883 C C . GLU A 1 246 ? -17.107 -11.518 5.941 1.00 83.69 246 GLU A C 1
ATOM 1885 O O . GLU A 1 246 ? -16.365 -12.051 5.117 1.00 83.69 246 GLU A O 1
ATOM 1890 N N . GLY A 1 247 ? -18.083 -10.669 5.604 1.00 75.44 247 GLY A N 1
ATOM 1891 C CA . GLY A 1 247 ? -18.425 -10.314 4.223 1.00 75.44 247 GLY A CA 1
ATOM 1892 C C . GLY A 1 247 ? -17.474 -9.316 3.557 1.00 75.44 247 GLY A C 1
ATOM 1893 O O . GLY A 1 247 ? -17.629 -9.022 2.370 1.00 75.44 247 GLY A O 1
ATOM 1894 N N . HIS A 1 248 ? -16.497 -8.785 4.291 1.00 77.56 248 HIS A N 1
ATOM 1895 C CA . HIS A 1 248 ? -15.491 -7.887 3.737 1.00 77.56 248 HIS A CA 1
ATOM 1896 C C . HIS A 1 248 ? -14.209 -8.654 3.395 1.00 77.56 248 HIS A C 1
ATOM 1898 O O . HIS A 1 248 ? -14.019 -9.774 3.859 1.00 77.56 248 HIS A O 1
ATOM 1904 N N . PRO A 1 249 ? -13.323 -8.127 2.542 1.00 63.06 249 PRO A N 1
ATOM 1905 C CA . PRO A 1 249 ? -11.994 -8.701 2.337 1.00 63.06 249 PRO A CA 1
ATOM 1906 C C . PRO A 1 249 ? -11.087 -8.508 3.563 1.00 63.06 249 PRO A C 1
ATOM 1908 O O . PRO A 1 249 ? -11.310 -7.603 4.367 1.00 63.06 249 PRO A O 1
ATOM 1911 N N . ALA A 1 250 ? -10.091 -9.377 3.737 1.00 70.50 250 ALA A N 1
ATOM 1912 C CA . ALA A 1 250 ? -9.013 -9.164 4.707 1.00 70.50 250 ALA A CA 1
ATOM 1913 C C . ALA A 1 250 ? -8.133 -7.976 4.269 1.00 70.50 250 ALA A C 1
ATOM 1915 O O . ALA A 1 250 ? -8.069 -7.675 3.072 1.00 70.50 250 ALA A O 1
ATOM 1916 N N . GLY A 1 251 ? -7.488 -7.295 5.220 1.00 70.00 251 GLY A N 1
ATOM 1917 C CA . GLY A 1 251 ? -6.651 -6.122 4.940 1.00 70.00 251 GLY A CA 1
ATOM 1918 C C . GLY A 1 251 ? -6.790 -4.959 5.929 1.00 70.00 251 GLY A C 1
ATOM 1919 O O . GLY A 1 251 ? -7.605 -4.965 6.855 1.00 70.00 251 GLY A O 1
ATOM 1920 N N . ALA A 1 252 ? -5.951 -3.947 5.725 1.00 74.00 252 ALA A N 1
ATOM 1921 C CA . ALA A 1 252 ? -5.907 -2.716 6.490 1.00 74.00 252 ALA A CA 1
ATOM 1922 C C . ALA A 1 252 ? -7.176 -1.903 6.249 1.00 74.00 252 ALA A C 1
ATOM 1924 O O . ALA A 1 252 ? -7.610 -1.686 5.117 1.00 74.00 252 ALA A O 1
ATOM 1925 N N . CYS A 1 253 ? -7.769 -1.439 7.335 1.00 78.44 253 CYS A N 1
ATOM 1926 C CA . CYS A 1 253 ? -9.006 -0.686 7.311 1.00 78.44 253 CYS A CA 1
ATOM 1927 C C . CYS A 1 253 ? -9.097 0.224 8.536 1.00 78.44 253 CYS A C 1
ATOM 1929 O O . CYS A 1 253 ? -8.354 0.083 9.514 1.00 78.44 253 CYS A O 1
ATOM 1931 N N . ILE A 1 25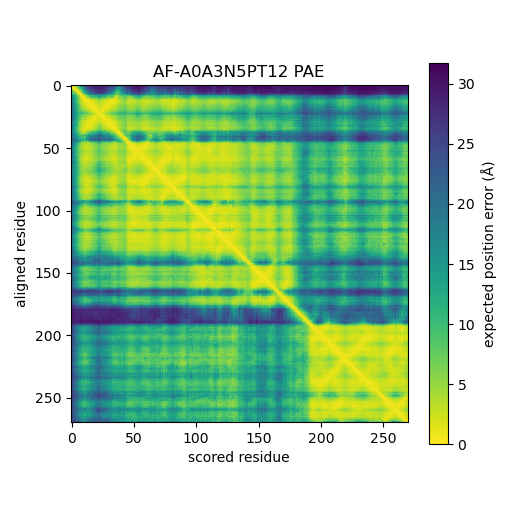4 ? -10.013 1.186 8.466 1.00 83.12 254 ILE A N 1
ATOM 1932 C CA . ILE A 1 254 ? -10.315 2.091 9.569 1.00 83.12 254 ILE A CA 1
ATOM 1933 C C . ILE A 1 254 ? -11.730 1.786 10.044 1.00 83.12 254 ILE A C 1
ATOM 1935 O O . ILE A 1 254 ? -12.685 1.879 9.280 1.00 83.12 254 ILE A O 1
ATOM 1939 N N . MET A 1 255 ? -11.895 1.450 11.318 1.00 89.12 255 MET A N 1
ATOM 1940 C CA . MET A 1 255 ? -13.207 1.467 11.952 1.00 89.12 255 MET A CA 1
ATOM 1941 C C . MET A 1 255 ? -13.508 2.898 12.398 1.00 89.12 255 MET A C 1
ATOM 1943 O O . MET A 1 255 ? -12.858 3.417 13.305 1.00 89.12 255 MET A O 1
ATOM 1947 N N . HIS A 1 256 ? -14.491 3.543 11.776 1.00 90.69 256 HIS A N 1
ATOM 1948 C CA . HIS A 1 256 ? -15.048 4.803 12.260 1.00 90.69 256 HIS A CA 1
ATOM 1949 C C . HIS A 1 256 ? -16.122 4.499 13.296 1.00 90.69 256 HIS A C 1
ATOM 1951 O O . HIS A 1 256 ? -17.224 4.071 12.954 1.00 90.69 256 HIS A O 1
ATOM 1957 N N . VAL A 1 257 ? -15.802 4.740 14.562 1.00 91.94 257 VAL A N 1
ATOM 1958 C CA . VAL A 1 257 ? -16.719 4.577 15.687 1.00 91.94 257 VAL A CA 1
ATOM 1959 C C . VAL A 1 257 ? -17.261 5.944 16.066 1.00 91.94 257 VAL A C 1
ATOM 1961 O O . VAL A 1 257 ? -16.515 6.823 16.494 1.00 91.94 257 VAL A O 1
ATOM 1964 N N . ARG A 1 258 ? -18.567 6.143 15.919 1.00 92.56 258 ARG A N 1
ATOM 1965 C CA . ARG A 1 258 ? -19.247 7.353 16.381 1.00 92.56 258 ARG A CA 1
ATOM 1966 C C . ARG A 1 258 ? -19.824 7.101 17.766 1.00 92.56 258 ARG A C 1
ATOM 1968 O O . ARG A 1 258 ? -20.592 6.158 17.945 1.00 92.56 258 ARG A O 1
ATOM 1975 N N . VAL A 1 259 ? -19.478 7.967 18.713 1.00 91.69 259 VAL A N 1
ATOM 1976 C CA . VAL A 1 259 ? -19.947 7.943 20.101 1.00 91.69 259 VAL A CA 1
ATOM 1977 C C . VAL A 1 259 ? -20.529 9.314 20.436 1.00 91.69 259 VAL A C 1
ATOM 1979 O O . VAL A 1 259 ? -19.798 10.267 20.710 1.00 91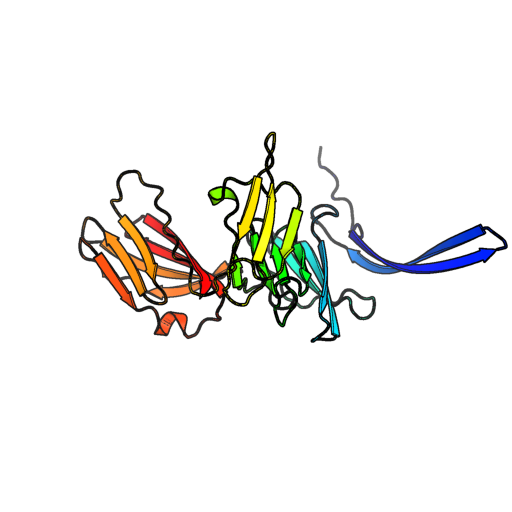.69 259 VAL A O 1
ATOM 1982 N N . GLY A 1 260 ? -21.855 9.428 20.358 1.00 88.75 260 GLY A N 1
ATOM 1983 C CA . GLY A 1 260 ? -22.545 10.719 20.368 1.00 88.75 260 GLY A CA 1
ATOM 1984 C C . GLY A 1 260 ? -22.041 11.607 19.227 1.00 88.75 260 GLY A C 1
ATOM 1985 O O . GLY A 1 260 ? -22.084 11.212 18.059 1.00 88.75 260 GLY A O 1
ATOM 1986 N N . ASP A 1 261 ? -21.504 12.772 19.581 1.00 85.69 261 ASP A N 1
ATOM 1987 C CA . ASP A 1 261 ? -20.965 13.742 18.619 1.00 85.69 261 ASP A CA 1
ATOM 1988 C C . ASP A 1 261 ? -19.481 13.511 18.289 1.00 85.69 261 ASP A C 1
ATOM 1990 O O . ASP A 1 261 ? -18.946 14.127 17.366 1.00 85.69 261 ASP A O 1
ATOM 1994 N N . LYS A 1 262 ? -18.799 12.615 19.017 1.00 85.69 262 LYS A N 1
ATOM 1995 C CA . LYS A 1 262 ? -17.391 12.277 18.771 1.00 85.69 262 LYS A CA 1
ATOM 1996 C C . LYS A 1 262 ? -17.280 11.158 17.732 1.00 85.69 262 LYS A C 1
ATOM 1998 O O . LYS A 1 262 ? -18.073 10.218 17.726 1.00 85.69 262 LYS A O 1
ATOM 2003 N N . VAL A 1 263 ? -16.256 11.231 16.883 1.00 86.94 263 VAL A N 1
ATOM 2004 C CA . VAL A 1 263 ? -15.873 10.159 15.952 1.00 86.94 263 VAL A CA 1
ATOM 2005 C C . VAL A 1 263 ? -14.441 9.740 16.260 1.00 86.94 263 VAL A C 1
ATOM 2007 O O . VAL A 1 263 ? -13.553 10.584 16.355 1.00 86.94 263 VAL A O 1
ATOM 2010 N N . ILE A 1 264 ? -14.232 8.439 16.429 1.00 86.06 264 ILE A N 1
ATOM 2011 C CA . ILE A 1 264 ? -12.943 7.814 16.719 1.00 86.06 264 ILE A CA 1
ATOM 2012 C C . ILE A 1 264 ? -12.591 6.912 15.537 1.00 86.06 264 ILE A C 1
ATOM 2014 O O . ILE A 1 264 ? -13.377 6.042 15.167 1.00 86.06 264 ILE A O 1
ATOM 2018 N N . GLY A 1 265 ? -11.416 7.121 14.945 1.00 82.38 265 GLY A N 1
ATOM 2019 C CA . GLY A 1 265 ? -10.857 6.230 13.930 1.00 82.38 265 GLY A CA 1
ATOM 2020 C C . GLY A 1 265 ? -9.948 5.188 14.573 1.00 82.38 265 GLY A C 1
ATOM 2021 O O . GLY A 1 265 ? -8.996 5.545 15.267 1.00 82.38 265 GLY A O 1
ATOM 2022 N N . ILE A 1 266 ? -10.231 3.907 14.344 1.00 81.12 266 ILE A N 1
ATOM 2023 C CA . ILE A 1 266 ? -9.401 2.790 14.805 1.00 81.12 266 ILE A CA 1
ATOM 2024 C C . ILE A 1 266 ? -8.812 2.105 13.579 1.00 81.12 266 ILE A C 1
ATOM 2026 O O . ILE A 1 266 ? -9.534 1.464 12.820 1.00 81.12 266 ILE A O 1
ATOM 2030 N N . ASN A 1 267 ? -7.501 2.216 13.399 1.00 76.44 267 ASN A N 1
ATOM 2031 C CA . ASN A 1 267 ? -6.803 1.469 12.357 1.00 76.44 267 ASN A CA 1
ATOM 2032 C C . ASN A 1 267 ? -6.617 0.026 12.824 1.00 76.44 267 ASN A C 1
ATOM 2034 O O . ASN A 1 267 ? -6.112 -0.193 13.927 1.00 76.44 267 ASN A O 1
ATOM 2038 N N . PHE A 1 268 ? -6.966 -0.939 11.984 1.00 72.75 268 PHE A N 1
ATOM 2039 C CA . PHE A 1 268 ? -6.679 -2.346 12.236 1.00 72.75 268 PHE A CA 1
ATOM 2040 C C . PHE A 1 268 ? -6.444 -3.091 10.920 1.00 72.75 268 PHE A C 1
ATOM 2042 O O . PHE A 1 268 ? -6.785 -2.604 9.842 1.00 72.75 268 PHE A O 1
ATOM 2049 N N . VAL A 1 269 ? -5.820 -4.262 11.018 1.00 70.56 269 VAL A N 1
ATOM 2050 C CA . VAL A 1 269 ? -5.689 -5.215 9.914 1.00 70.56 269 VAL A CA 1
ATOM 2051 C C . VAL A 1 269 ? -6.602 -6.387 10.235 1.00 70.56 269 VAL A C 1
ATOM 2053 O O . VAL A 1 269 ? -6.533 -6.924 11.344 1.00 70.56 269 VAL A O 1
ATOM 2056 N N . ARG A 1 270 ? -7.482 -6.731 9.295 1.00 67.69 270 ARG A N 1
ATOM 2057 C CA . ARG A 1 270 ? -8.305 -7.937 9.368 1.00 67.69 270 ARG A CA 1
ATOM 2058 C C . ARG A 1 270 ? -7.587 -9.133 8.768 1.00 67.69 270 ARG A C 1
ATOM 2060 O O . ARG A 1 270 ? -7.026 -8.950 7.664 1.00 67.69 270 ARG A O 1
#

Foldseek 3Di:
DDDPPDPKDFQDWQWDWDWDDDPPDIDIDTHTDETDIDPFFDHPQWWDWAQWPPVRWTKIWGWGQDPVVRFIWTWIFTCNVPYTHTPPDIAGDPFATRWDWPQCQFVDNATWIATRQAFIDGSVCSQFGQAGDRCVVVVFDQPDDKGFDPPPPPPRITWIWGWGDDPPIDIDIGDGDSQKDKDWDDPDPDPQKTWIDDPQKIKIAHQAWWWKFKWKATRRGDIFGQGDTDTDGHGIDMDRSCVVCVPDDWHWIWIFMDTHPDTTTTIMTD